Protein AF-0000000079812600 (afdb_homodimer)

Organism: NCBI:txid265959

Sequence (254 aa):
MKTARLLALACAMAASMPVAQAYAQRVSRLDGTQLGSLCTKAASAGVCDAYISGIADSAALAHLFERNAEKDTKDVAAFCIAPATPIADMRGKVVSWMKDHRDGLSRPAGEVVFTALHESYPCGGSKMKTARLLALACAMAASMPVAQAYAQRVSRLDGTQLGSLCTKAASAGVCDAYISGIADSAALAHLFERNAEKDTKDVAAFCIAPATPIADMRGKVVSWMKDHRDGLSRPAGEVVFTALHESYPCGGSK

Foldseek 3Di:
DPPPPPPPPPPPPPPPPPPPPPPPDDADPAWLVNLLVLCPDPVNVVVSLVVLVVLQVCLVCVVVPPPPDPPPPPPFRLFDDDPPDDSNVLSVQLNVQCVVVVVRRRHGNSVSSSVSRSVVGPRDPPD/DPPPPPPPPPPPPPPPPPPPPPPPDDADPAWLVNLLVQCPDPVNVVVSLVVLVVLVVCLVCVVVPPPPDPPPPPPFRLFDDDPPDDSNVLSVQLNVQCVVVVVRRRHGNSVSSSVSRSVVGPRDPPD

Solvent-accessible surface area (backbone atoms only — not comparable to full-atom values): 14792 Å² total; per-residue (Å²): 135,85,79,76,77,76,77,77,76,76,74,75,75,74,75,74,62,76,67,72,68,74,69,60,51,28,54,65,88,53,22,25,55,58,44,51,52,30,54,72,34,80,92,33,29,61,32,34,47,26,22,55,45,17,27,47,21,28,53,55,44,48,64,76,65,58,65,79,53,75,71,51,94,71,73,70,59,71,47,43,41,57,59,80,64,52,65,69,56,54,49,49,50,38,52,52,45,45,71,76,39,65,89,61,26,81,41,47,25,57,59,49,49,50,50,33,43,28,74,73,22,57,66,70,75,74,123,133,84,78,75,77,76,78,76,77,76,76,76,74,73,75,74,64,75,66,73,68,74,70,60,50,29,55,65,87,53,22,25,56,59,45,52,53,29,52,73,34,80,92,33,28,61,33,34,46,26,22,54,44,17,27,47,21,27,51,54,44,46,63,76,65,57,65,82,52,76,69,50,94,72,73,69,60,70,48,43,41,55,59,80,63,51,64,68,57,53,49,48,47,38,53,52,45,44,71,76,39,64,91,61,24,80,40,48,24,57,60,50,49,50,51,31,44,28,74,74,22,58,68,72,74,75,124

InterPro domains:
  IPR041238 Rap1a immunity protein [PF18602] (32-123)

pLDDT: mean 78.15, std 22.88, range [29.53, 98.81]

Radius of gyration: 25.08 Å; Cα contacts (8 Å, |Δi|>4): 320; chains: 2; bounding box: 78×88×80 Å

Secondary structure (DSSP, 8-state):
----------------------------S-BHHHHHHHHHSGGGHHHHHHHHHHHHHHHHHHHHH--SS---TT---S----TT--HHHHHHHHHHHHHH-GGGTTSBHHHHHHHHHHHHS-S----/----------------------------S-BHHHHHHHHHSGGGHHHHHHHHHHHHHHHHHHHHH--SS---TT---S----TT--HHHHHHHHHHHHHT-GGGTTSBHHHHHHHHHHHHS-S----

Structure (mmCIF, N/CA/C/O backbone):
data_AF-0000000079812600-model_v1
#
loop_
_entity.id
_entity.type
_entity.pdbx_description
1 polymer 'Uncharacterized protein'
#
loop_
_atom_site.group_PDB
_atom_site.id
_atom_site.type_symbol
_atom_site.label_atom_id
_atom_site.label_alt_id
_atom_site.label_comp_id
_atom_site.label_asym_id
_atom_site.label_entity_id
_atom_site.label_seq_id
_atom_site.pdbx_PDB_ins_code
_atom_site.Cartn_x
_atom_site.Cartn_y
_atom_site.Cartn_z
_atom_site.occupancy
_atom_site.B_iso_or_equiv
_atom_site.auth_seq_id
_atom_site.auth_comp_id
_atom_site.auth_asym_id
_atom_site.auth_atom_id
_atom_site.pdbx_PDB_model_num
ATOM 1 N N . MET A 1 1 ? 6.527 71.438 -31.266 1 37.78 1 MET A N 1
ATOM 2 C CA . MET A 1 1 ? 7.016 70.062 -31.453 1 37.78 1 MET A CA 1
ATOM 3 C C . MET A 1 1 ? 6.484 69.125 -30.359 1 37.78 1 MET A C 1
ATOM 5 O O . MET A 1 1 ? 6.762 69.375 -29.188 1 37.78 1 MET A O 1
ATOM 9 N N . LYS A 1 2 ? 5.148 68.75 -30.5 1 47.28 2 LYS A N 1
ATOM 10 C CA . LYS A 1 2 ? 4.344 67.812 -29.688 1 47.28 2 LYS A CA 1
ATOM 11 C C . LYS A 1 2 ? 5.043 66.5 -29.516 1 47.28 2 LYS A C 1
ATOM 13 O O . LYS A 1 2 ? 5.406 65.812 -30.484 1 47.28 2 LYS A O 1
ATOM 18 N N . THR A 1 3 ? 5.922 66.375 -28.484 1 52.03 3 THR A N 1
ATOM 19 C CA . THR A 1 3 ? 6.586 65.125 -28.078 1 52.03 3 THR A CA 1
ATOM 20 C C . THR A 1 3 ? 5.566 64 -27.875 1 52.03 3 THR A C 1
ATOM 22 O O . THR A 1 3 ? 4.598 64.125 -27.125 1 52.03 3 THR A O 1
ATOM 25 N N . ALA A 1 4 ? 5.27 63.25 -28.938 1 48.97 4 ALA A N 1
ATOM 26 C CA . ALA A 1 4 ? 4.582 61.969 -28.922 1 48.97 4 ALA A CA 1
ATOM 27 C C . ALA A 1 4 ? 5.191 61.031 -27.875 1 48.97 4 ALA A C 1
ATOM 29 O O . ALA A 1 4 ? 6.383 60.719 -27.922 1 48.97 4 ALA A O 1
ATOM 30 N N . ARG A 1 5 ? 4.77 61.125 -26.625 1 49.81 5 ARG A N 1
ATOM 31 C CA . ARG A 1 5 ? 5.086 60.156 -25.578 1 49.81 5 ARG A CA 1
ATOM 32 C C . ARG A 1 5 ? 4.848 58.719 -26.062 1 49.81 5 ARG A C 1
ATOM 34 O O . ARG A 1 5 ? 3.734 58.375 -26.453 1 49.81 5 ARG A O 1
ATOM 41 N N . LEU A 1 6 ? 5.793 58.094 -26.734 1 47.06 6 LEU A N 1
ATOM 42 C CA . LEU A 1 6 ? 5.785 56.688 -27.047 1 47.06 6 LEU A CA 1
ATOM 43 C C . LEU A 1 6 ? 5.539 55.844 -25.797 1 47.06 6 LEU A C 1
ATOM 45 O O . LEU A 1 6 ? 6.305 55.938 -24.828 1 47.06 6 LEU A O 1
ATOM 49 N N . LEU A 1 7 ? 4.309 55.594 -25.453 1 46.69 7 LEU A N 1
ATOM 50 C CA . LEU A 1 7 ? 3.889 54.625 -24.469 1 46.69 7 LEU A CA 1
ATOM 51 C C . LEU A 1 7 ? 4.484 53.25 -24.766 1 46.69 7 LEU A C 1
ATOM 53 O O . LEU A 1 7 ? 4.203 52.656 -25.812 1 46.69 7 LEU A O 1
ATOM 57 N N . ALA A 1 8 ? 5.746 52.969 -24.391 1 46.38 8 ALA A N 1
ATOM 58 C CA . ALA A 1 8 ? 6.332 51.625 -24.391 1 46.38 8 ALA A CA 1
ATOM 59 C C . ALA A 1 8 ? 5.438 50.625 -23.672 1 46.38 8 ALA A C 1
ATOM 61 O O . ALA A 1 8 ? 5.191 50.75 -22.469 1 46.38 8 ALA A O 1
ATOM 62 N N . LEU A 1 9 ? 4.496 50.062 -24.375 1 46.06 9 LEU A N 1
ATOM 63 C CA . LEU A 1 9 ? 3.756 48.875 -23.906 1 46.06 9 LEU A CA 1
ATOM 64 C C . LEU A 1 9 ? 4.707 47.75 -23.516 1 46.06 9 LEU A C 1
ATOM 66 O O . LEU A 1 9 ? 5.395 47.188 -24.375 1 46.06 9 LEU A O 1
ATOM 70 N N . ALA A 1 10 ? 5.395 47.812 -22.375 1 46.19 10 ALA A N 1
ATOM 71 C CA . ALA A 1 10 ? 6.094 46.656 -21.812 1 46.19 10 ALA A CA 1
ATOM 72 C C . ALA A 1 10 ? 5.195 45.438 -21.797 1 46.19 10 ALA A C 1
ATOM 74 O O . ALA A 1 10 ? 4.207 45.375 -21.062 1 46.19 10 ALA A O 1
ATOM 75 N N . CYS A 1 11 ? 4.992 44.688 -22.922 1 44 11 CYS A N 1
ATOM 76 C CA . CYS A 1 11 ? 4.402 43.375 -22.953 1 44 11 CYS A CA 1
ATOM 77 C C . CYS A 1 11 ? 5.074 42.438 -21.953 1 44 11 CYS A C 1
ATOM 79 O O . CYS A 1 11 ? 6.258 42.125 -22.078 1 44 11 CYS A O 1
ATOM 81 N N . ALA A 1 12 ? 4.793 42.562 -20.672 1 45.03 12 ALA A N 1
ATOM 82 C CA . ALA A 1 12 ? 5.152 41.562 -19.672 1 45.03 12 ALA A CA 1
ATOM 83 C C . ALA A 1 12 ? 4.953 40.156 -20.219 1 45.03 12 ALA A C 1
ATOM 85 O O . ALA A 1 12 ? 3.822 39.719 -20.438 1 45.03 12 ALA A O 1
ATOM 86 N N . MET A 1 13 ? 5.824 39.625 -21.062 1 43.41 13 MET A N 1
ATOM 87 C CA . MET A 1 13 ? 5.836 38.219 -21.344 1 43.41 13 MET A CA 1
ATOM 88 C C . MET A 1 13 ? 5.762 37.406 -20.047 1 43.41 13 MET A C 1
ATOM 90 O O . MET A 1 13 ? 6.684 37.438 -19.234 1 43.41 13 MET A O 1
ATOM 94 N N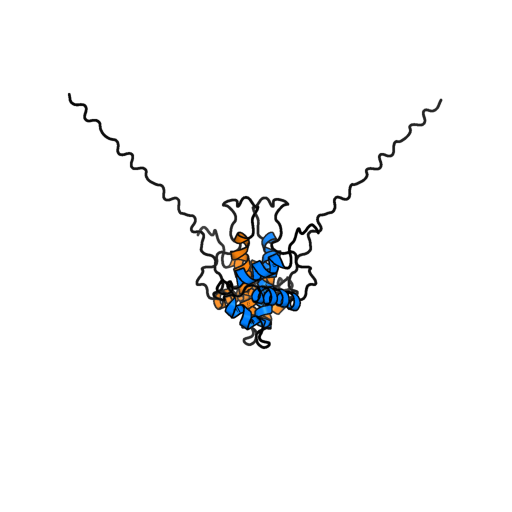 . ALA A 1 14 ? 4.582 37.219 -19.484 1 44.72 14 ALA A N 1
ATOM 95 C CA . ALA A 1 14 ? 4.371 36.219 -18.438 1 44.72 14 ALA A CA 1
ATOM 96 C C . ALA A 1 14 ? 5.012 34.875 -18.828 1 44.72 14 ALA A C 1
ATOM 98 O O . ALA A 1 14 ? 4.582 34.25 -19.797 1 44.72 14 ALA A O 1
ATOM 99 N N . ALA A 1 15 ? 6.273 34.688 -18.625 1 46.34 15 ALA A N 1
ATOM 100 C CA . ALA A 1 15 ? 6.875 33.375 -18.703 1 46.34 15 ALA A CA 1
ATOM 101 C C . ALA A 1 15 ? 5.988 32.344 -18.016 1 46.34 15 ALA A C 1
ATOM 103 O O . ALA A 1 15 ? 5.777 32.375 -16.797 1 46.34 15 ALA A O 1
ATOM 104 N N . SER A 1 16 ? 4.996 31.75 -18.703 1 44.75 16 SER A N 1
ATOM 105 C CA . SER A 1 16 ? 4.336 30.547 -18.219 1 44.75 16 SER A CA 1
ATOM 106 C C . SER A 1 16 ? 5.352 29.547 -17.688 1 44.75 16 SER A C 1
ATOM 108 O O . SER A 1 16 ? 6.133 28.969 -18.453 1 44.75 16 SER A O 1
ATOM 110 N N . MET A 1 17 ? 5.961 29.844 -16.625 1 43.16 17 MET A N 1
ATOM 111 C CA . MET A 1 17 ? 6.676 28.719 -16.031 1 43.16 17 MET A CA 1
ATOM 112 C C . MET A 1 17 ? 5.879 27.422 -16.188 1 43.16 17 MET A C 1
ATOM 114 O O . MET A 1 17 ? 4.66 27.406 -16.016 1 43.16 17 MET A O 1
ATOM 118 N N . PRO A 1 18 ? 6.395 26.5 -17.016 1 42.44 18 PRO A N 1
ATOM 119 C CA . PRO A 1 18 ? 5.66 25.234 -16.953 1 42.44 18 PRO A CA 1
ATOM 120 C C . PRO A 1 18 ? 5.293 24.812 -15.531 1 42.44 18 PRO A C 1
ATOM 122 O O . PRO A 1 18 ? 6.164 24.75 -14.664 1 42.44 18 PRO A O 1
ATOM 125 N N . VAL A 1 19 ? 4.137 25.266 -14.945 1 39.16 19 VAL A N 1
ATOM 126 C CA . VAL A 1 19 ? 3.654 24.547 -13.766 1 39.16 19 VAL A CA 1
ATOM 127 C C . VAL A 1 19 ? 4.18 23.125 -13.766 1 39.16 19 VAL A C 1
ATOM 129 O O . VAL A 1 19 ? 4.066 22.406 -14.773 1 39.16 19 VAL A O 1
ATOM 132 N N . ALA A 1 20 ? 5.309 22.875 -13.281 1 40.31 20 ALA A N 1
ATOM 133 C CA . ALA A 1 20 ? 5.59 21.453 -13.039 1 40.31 20 ALA A CA 1
ATOM 134 C C . ALA A 1 20 ? 4.297 20.656 -12.898 1 40.31 20 ALA A C 1
ATOM 136 O O . ALA A 1 20 ? 3.473 20.953 -12.023 1 40.31 20 ALA A O 1
ATOM 137 N N . GLN A 1 21 ? 3.586 20.375 -13.93 1 40.41 21 GLN A N 1
ATOM 138 C CA . GLN A 1 21 ? 2.4 19.531 -13.852 1 40.41 21 GLN A CA 1
ATOM 139 C C . GLN A 1 21 ? 2.5 18.547 -12.695 1 40.41 21 GLN A C 1
ATOM 141 O O . GLN A 1 21 ? 3.418 17.719 -12.648 1 40.41 21 GLN A O 1
ATOM 146 N N . ALA A 1 22 ? 2.381 18.953 -11.5 1 44.25 22 ALA A N 1
ATOM 147 C CA . ALA A 1 22 ? 2.102 17.984 -10.438 1 44.25 22 ALA A CA 1
ATOM 148 C C . ALA A 1 22 ? 1.473 16.719 -11.008 1 44.25 22 ALA A C 1
ATOM 150 O O . ALA A 1 22 ? 0.343 16.75 -11.5 1 44.25 22 ALA A O 1
ATOM 151 N N . TYR A 1 23 ? 2.297 15.953 -11.867 1 49.09 23 TYR A N 1
ATOM 152 C CA . TYR A 1 23 ? 1.795 14.727 -12.477 1 49.09 23 TYR A CA 1
ATOM 153 C C . TYR A 1 23 ? 0.801 14.023 -11.555 1 49.09 23 TYR A C 1
ATOM 155 O O . TYR A 1 23 ? 1.071 13.836 -10.367 1 49.09 23 TYR A O 1
ATOM 163 N N . ALA A 1 24 ? -0.43 14.234 -11.766 1 55.84 24 ALA A N 1
ATOM 164 C CA . ALA A 1 24 ? -1.488 13.523 -11.055 1 55.84 24 ALA A CA 1
ATOM 165 C C . ALA A 1 24 ? -1.107 12.07 -10.82 1 55.84 24 ALA A C 1
ATOM 167 O O . ALA A 1 24 ? -0.716 11.367 -11.75 1 55.84 24 ALA A O 1
ATOM 168 N N . GLN A 1 25 ? -0.808 11.703 -9.594 1 72.25 25 GLN A N 1
ATOM 169 C CA . GLN A 1 25 ? -0.419 10.352 -9.203 1 72.25 25 GLN A CA 1
ATOM 170 C C . GLN A 1 25 ? -1.628 9.422 -9.156 1 72.25 25 GLN A C 1
ATOM 172 O O . GLN A 1 25 ? -2.75 9.867 -8.898 1 72.25 25 GLN A O 1
ATOM 177 N N . ARG A 1 26 ? -1.447 8.328 -9.609 1 75.38 26 ARG A N 1
ATOM 178 C CA . ARG A 1 26 ? -2.479 7.293 -9.57 1 75.38 26 ARG A CA 1
ATOM 179 C C . ARG A 1 26 ? -2.855 6.949 -8.133 1 75.38 26 ARG A C 1
ATOM 181 O O . ARG A 1 26 ? -1.984 6.66 -7.309 1 75.38 26 ARG A O 1
ATOM 188 N N . VAL A 1 27 ? -4.211 7.102 -7.906 1 80 27 VAL A N 1
ATOM 189 C CA . VAL A 1 27 ? -4.82 6.5 -6.723 1 80 27 VAL A CA 1
ATOM 190 C C . VAL A 1 27 ? -5.953 5.566 -7.141 1 80 27 VAL A C 1
ATOM 192 O O . VAL A 1 27 ? -6.676 5.852 -8.102 1 80 27 VAL A O 1
ATOM 195 N N . SER A 1 28 ? -5.965 4.438 -6.48 1 86.5 28 SER A N 1
ATOM 196 C CA . SER A 1 28 ? -7 3.463 -6.797 1 86.5 28 SER A CA 1
ATOM 197 C C . SER A 1 28 ? -8.391 4.098 -6.766 1 86.5 28 SER A C 1
ATOM 199 O O . SER A 1 28 ? -8.625 5.047 -6.012 1 86.5 28 SER A O 1
ATOM 201 N N . ARG A 1 29 ? -9.312 3.516 -7.598 1 87.25 29 ARG A N 1
ATOM 202 C CA . ARG A 1 29 ? -10.703 3.969 -7.605 1 87.25 29 ARG A CA 1
ATOM 203 C C . ARG A 1 29 ? -11.461 3.43 -6.398 1 87.25 29 ARG A C 1
ATOM 205 O O . ARG A 1 29 ? -12.617 3.795 -6.172 1 87.25 29 ARG A O 1
ATOM 212 N N . LEU A 1 30 ? -10.867 2.535 -5.695 1 94.56 30 LEU A N 1
ATOM 213 C CA . LEU A 1 30 ? -11.43 2.016 -4.453 1 94.56 30 LEU A CA 1
ATOM 214 C C . LEU A 1 30 ? -11.688 3.143 -3.461 1 94.56 30 LEU A C 1
ATOM 216 O O . LEU A 1 30 ? -10.789 3.939 -3.172 1 94.56 30 LEU A O 1
ATOM 220 N N . ASP A 1 31 ? -12.977 3.271 -2.945 1 96.56 31 ASP A N 1
ATOM 221 C CA . ASP A 1 31 ? -13.234 4.27 -1.912 1 96.56 31 ASP A CA 1
ATOM 222 C C . ASP A 1 31 ? -13.414 3.611 -0.546 1 96.56 31 ASP A C 1
ATOM 224 O O . ASP A 1 31 ? -13.328 2.387 -0.425 1 96.56 31 ASP A O 1
ATOM 228 N N . GLY A 1 32 ? -13.641 4.434 0.441 1 98.19 32 GLY A N 1
ATOM 229 C CA . GLY A 1 32 ? -13.773 3.924 1.797 1 98.19 32 GLY A CA 1
ATOM 230 C C . GLY A 1 32 ? -14.953 2.992 1.973 1 98.19 32 GLY A C 1
ATOM 231 O O . GLY A 1 32 ? -14.875 2.014 2.717 1 98.19 32 GLY A O 1
ATOM 232 N N . THR A 1 33 ? -16.094 3.264 1.31 1 98.25 33 THR A N 1
ATOM 233 C CA . THR A 1 33 ? -17.281 2.42 1.419 1 98.25 33 THR A CA 1
ATOM 234 C C . THR A 1 33 ? -17 1.027 0.86 1 98.25 33 THR A C 1
ATOM 236 O O . THR A 1 33 ? -17.297 0.023 1.509 1 98.25 33 THR A O 1
ATOM 239 N N . GLN A 1 34 ? -16.438 0.962 -0.292 1 98.12 34 GLN A N 1
ATOM 240 C CA . GLN A 1 34 ? -16.062 -0.313 -0.892 1 98.12 34 GLN A CA 1
ATOM 241 C C . GLN A 1 34 ? -15.031 -1.04 -0.036 1 98.12 34 GLN A C 1
ATOM 243 O O . GLN A 1 34 ? -15.109 -2.258 0.143 1 98.12 34 GLN A O 1
ATOM 248 N N . LEU A 1 35 ? -14.055 -0.259 0.471 1 98.69 35 LEU A N 1
ATOM 249 C CA . LEU A 1 35 ? -13.062 -0.849 1.367 1 98.69 35 LEU A CA 1
ATOM 250 C C . LEU A 1 35 ? -13.734 -1.493 2.574 1 98.69 35 LEU A C 1
ATOM 252 O O . LEU A 1 35 ? -13.375 -2.6 2.975 1 98.69 35 LEU A O 1
ATOM 256 N N . GLY A 1 36 ? -14.664 -0.738 3.188 1 98.56 36 GLY A N 1
ATOM 257 C CA . GLY A 1 36 ? -15.406 -1.296 4.309 1 98.56 36 GLY A CA 1
ATOM 258 C C . GLY A 1 36 ? -16.047 -2.631 3.99 1 98.56 36 GLY A C 1
ATOM 259 O O . GLY A 1 36 ? -15.992 -3.564 4.793 1 98.56 36 GLY A O 1
ATOM 260 N N . SER A 1 37 ? -16.641 -2.775 2.816 1 98.25 37 SER A N 1
ATOM 261 C CA . SER A 1 37 ? -17.266 -4.023 2.389 1 98.25 37 SER A CA 1
ATOM 262 C C . SER A 1 37 ? -16.234 -5.133 2.23 1 98.25 37 SER A C 1
ATOM 264 O O . SER A 1 37 ? -16.453 -6.262 2.68 1 98.25 37 SER A O 1
ATOM 266 N N . LEU A 1 38 ? -15.148 -4.824 1.645 1 98.5 38 LEU A N 1
ATOM 267 C CA . LEU A 1 38 ? -14.086 -5.805 1.456 1 98.5 38 LEU A CA 1
ATOM 268 C C . LEU A 1 38 ? -13.562 -6.309 2.799 1 98.5 38 LEU A C 1
ATOM 270 O O . LEU A 1 38 ? -13.297 -7.5 2.957 1 98.5 38 LEU A O 1
ATOM 274 N N . CYS A 1 39 ? -13.492 -5.414 3.729 1 98.81 39 CYS A N 1
ATOM 275 C CA . CYS A 1 39 ? -12.789 -5.719 4.969 1 98.81 39 CYS A CA 1
ATOM 276 C C . CYS A 1 39 ? -13.688 -6.492 5.926 1 98.81 39 CYS A C 1
ATOM 278 O O . CYS A 1 39 ? -13.195 -7.137 6.859 1 98.81 39 CYS A O 1
ATOM 280 N N . THR A 1 40 ? -14.977 -6.406 5.754 1 98.44 40 THR A N 1
ATOM 281 C CA . THR A 1 40 ? -15.883 -6.961 6.754 1 98.44 40 THR A CA 1
ATOM 282 C C . THR A 1 40 ? -16.5 -8.266 6.262 1 98.44 40 THR A C 1
ATOM 284 O O . THR A 1 40 ? -17.141 -8.992 7.031 1 98.44 40 THR A O 1
ATOM 287 N N . LYS A 1 41 ? -16.312 -8.625 4.957 1 98.06 41 LYS A N 1
ATOM 288 C CA . LYS A 1 41 ? -16.75 -9.914 4.418 1 98.06 41 LYS A CA 1
ATOM 289 C C . LYS A 1 41 ? -15.625 -10.945 4.473 1 98.06 41 LYS A C 1
ATOM 291 O O . LYS A 1 41 ? -14.5 -10.664 4.059 1 98.06 41 LYS A O 1
ATOM 296 N N . ALA A 1 42 ? -15.969 -12.133 4.914 1 97 42 ALA A N 1
ATOM 297 C CA . ALA A 1 42 ? -14.969 -13.188 5.07 1 97 42 ALA A CA 1
ATOM 298 C C . ALA A 1 42 ? -14.297 -13.516 3.736 1 97 42 ALA A C 1
ATOM 300 O O . ALA A 1 42 ? -13.078 -13.688 3.674 1 97 42 ALA A O 1
ATOM 301 N N . ALA A 1 43 ? -15.062 -13.57 2.656 1 96.56 43 ALA A N 1
ATOM 302 C CA . ALA A 1 43 ? -14.586 -13.992 1.343 1 96.56 43 ALA A CA 1
ATOM 303 C C . ALA A 1 43 ? -13.57 -13 0.777 1 96.56 43 ALA A C 1
ATOM 305 O O . ALA A 1 43 ? -12.703 -13.367 -0.017 1 96.56 43 ALA A O 1
ATOM 306 N N . SER A 1 44 ? -13.672 -11.727 1.23 1 97.94 44 SER A N 1
ATOM 307 C CA . SER A 1 44 ? -12.812 -10.703 0.629 1 97.94 44 SER A CA 1
ATOM 308 C C . SER A 1 44 ? -11.844 -10.125 1.65 1 97.94 44 SER A C 1
ATOM 310 O O . SER A 1 44 ? -11.109 -9.18 1.351 1 97.94 44 SER A O 1
ATOM 312 N N . ALA A 1 45 ? -11.805 -10.688 2.834 1 97.75 45 ALA A N 1
ATOM 313 C CA . ALA A 1 45 ? -10.945 -10.172 3.896 1 97.75 45 ALA A CA 1
ATOM 314 C C . ALA A 1 45 ? -9.477 -10.227 3.494 1 97.75 45 ALA A C 1
ATOM 316 O O . ALA A 1 45 ? -8.688 -9.359 3.875 1 97.75 45 ALA A O 1
ATOM 317 N N . GLY A 1 46 ? -9.133 -11.258 2.744 1 97.56 46 GLY A N 1
ATOM 318 C CA . GLY A 1 46 ? -7.762 -11.367 2.258 1 97.56 46 GLY A CA 1
ATOM 319 C C . GLY A 1 46 ? -7.367 -10.242 1.319 1 97.56 46 GLY A C 1
ATOM 320 O O . GLY A 1 46 ? -6.223 -9.789 1.334 1 97.56 46 GLY A O 1
ATOM 321 N N . VAL A 1 47 ? -8.297 -9.805 0.491 1 98.44 47 VAL A N 1
ATOM 322 C CA . VAL A 1 47 ? -8.07 -8.68 -0.406 1 98.44 47 VAL A CA 1
ATOM 323 C C . VAL A 1 47 ? -7.879 -7.402 0.409 1 98.44 47 VAL A C 1
ATOM 325 O O . VAL A 1 47 ? -6.957 -6.621 0.146 1 98.44 47 VAL A O 1
ATOM 328 N N . CYS A 1 48 ? -8.703 -7.234 1.393 1 98.75 48 CYS A N 1
ATOM 329 C CA . CYS A 1 48 ? -8.594 -6.094 2.293 1 98.75 48 CYS A CA 1
ATOM 330 C C . CYS A 1 48 ? -7.25 -6.105 3.02 1 98.75 48 CYS A C 1
ATOM 332 O O . CYS A 1 48 ? -6.562 -5.086 3.082 1 98.75 48 CYS A O 1
ATOM 334 N N . ASP A 1 49 ? -6.844 -7.246 3.568 1 98.44 49 ASP A N 1
ATOM 335 C CA . ASP A 1 49 ? -5.574 -7.406 4.273 1 98.44 49 ASP A CA 1
ATOM 336 C C . ASP A 1 49 ? -4.398 -7.027 3.381 1 98.44 49 ASP A C 1
ATOM 338 O O . ASP A 1 49 ? -3.471 -6.344 3.822 1 98.44 49 ASP A O 1
ATOM 342 N N . ALA A 1 50 ? -4.438 -7.477 2.176 1 98.44 50 ALA A N 1
ATOM 343 C CA . ALA A 1 50 ? -3.344 -7.207 1.245 1 98.44 50 ALA A CA 1
ATOM 344 C C . ALA A 1 50 ? -3.23 -5.715 0.952 1 98.44 50 ALA A C 1
ATOM 346 O O . ALA A 1 50 ? -2.127 -5.168 0.896 1 98.44 50 ALA A O 1
ATOM 347 N N . TYR A 1 51 ? -4.379 -5.043 0.754 1 98.5 51 TYR A N 1
ATOM 348 C CA . TYR A 1 51 ? -4.391 -3.611 0.487 1 98.5 51 TYR A CA 1
ATOM 349 C C . TYR A 1 51 ? -3.822 -2.832 1.667 1 98.5 51 TYR A C 1
ATOM 351 O O . TYR A 1 51 ? -2.941 -1.986 1.495 1 98.5 51 TYR A O 1
ATOM 359 N N . ILE A 1 52 ? -4.246 -3.105 2.844 1 98.38 52 ILE A N 1
ATOM 360 C CA . ILE A 1 52 ? -3.771 -2.447 4.059 1 98.38 52 ILE A CA 1
ATOM 361 C C . ILE A 1 52 ? -2.279 -2.717 4.238 1 98.38 52 ILE A C 1
ATOM 363 O O . ILE A 1 52 ? -1.515 -1.811 4.578 1 98.38 52 ILE A O 1
ATOM 367 N N . SER A 1 53 ? -1.876 -3.957 4.039 1 97.31 53 SER A N 1
ATOM 368 C CA . SER A 1 53 ? -0.468 -4.324 4.156 1 97.31 53 SER A CA 1
ATOM 369 C C . SER A 1 53 ? 0.393 -3.537 3.174 1 97.31 53 SER A C 1
ATOM 371 O O . SER A 1 53 ? 1.492 -3.098 3.516 1 97.31 53 SER A O 1
ATOM 373 N N . GLY A 1 54 ? -0.092 -3.428 1.906 1 96.56 54 GLY A N 1
ATOM 374 C CA . GLY A 1 54 ? 0.638 -2.643 0.923 1 96.56 54 GLY A CA 1
ATOM 375 C C . GLY A 1 54 ? 0.86 -1.205 1.352 1 96.56 54 GLY A C 1
ATOM 376 O O . GLY A 1 54 ? 1.958 -0.668 1.194 1 96.56 54 GLY A O 1
ATOM 377 N N . ILE A 1 55 ? -0.16 -0.564 1.882 1 95 55 ILE A N 1
ATOM 378 C CA . ILE A 1 55 ? -0.062 0.812 2.357 1 95 55 ILE A CA 1
ATOM 379 C C . ILE A 1 55 ? 0.971 0.899 3.479 1 95 55 ILE A C 1
ATOM 381 O O . ILE A 1 55 ? 1.871 1.741 3.438 1 95 55 ILE A O 1
ATOM 385 N N . ALA A 1 56 ? 0.882 0.036 4.453 1 93.12 56 ALA A N 1
ATOM 386 C CA . ALA A 1 56 ? 1.776 0.049 5.609 1 93.12 56 ALA A CA 1
ATOM 387 C C . ALA A 1 56 ? 3.223 -0.194 5.188 1 93.12 56 ALA A C 1
ATOM 389 O O . ALA A 1 56 ? 4.133 0.513 5.625 1 93.12 56 ALA A O 1
ATOM 390 N N . ASP A 1 57 ? 3.432 -1.164 4.352 1 92.44 57 ASP A N 1
ATOM 391 C CA . ASP A 1 57 ? 4.777 -1.486 3.887 1 92.44 57 ASP A CA 1
ATOM 392 C C . ASP A 1 57 ? 5.379 -0.327 3.096 1 92.44 57 ASP A C 1
ATOM 394 O O . ASP A 1 57 ? 6.562 -0.019 3.24 1 92.44 57 ASP A O 1
ATOM 398 N N . SER A 1 58 ? 4.562 0.228 2.227 1 90.81 58 SER A N 1
ATOM 399 C CA . SER A 1 58 ? 5.031 1.353 1.425 1 90.81 58 SER A CA 1
ATOM 400 C C . SER A 1 58 ? 5.457 2.521 2.307 1 90.81 58 SER A C 1
ATOM 402 O O . SER A 1 58 ? 6.492 3.145 2.064 1 90.81 58 SER A O 1
ATOM 404 N N . ALA A 1 59 ? 4.676 2.861 3.287 1 86.44 59 ALA A N 1
ATOM 405 C CA . ALA A 1 59 ? 5.016 3.947 4.203 1 86.44 59 ALA A CA 1
ATOM 406 C C . ALA A 1 59 ? 6.32 3.654 4.938 1 86.44 59 ALA A C 1
ATOM 408 O O . ALA A 1 59 ? 7.133 4.555 5.16 1 86.44 59 ALA A O 1
ATOM 409 N N . ALA A 1 60 ? 6.512 2.428 5.312 1 81.81 60 ALA A N 1
ATOM 410 C CA . ALA A 1 60 ? 7.738 2.021 5.992 1 81.81 60 ALA A CA 1
ATOM 411 C C . ALA A 1 60 ? 8.945 2.133 5.062 1 81.81 60 ALA A C 1
ATOM 413 O O . ALA A 1 60 ? 10.047 2.447 5.508 1 81.81 60 ALA A O 1
ATOM 414 N N . LEU A 1 61 ? 8.695 1.926 3.787 1 79.94 61 LEU A N 1
ATOM 415 C CA . LEU A 1 61 ? 9.773 1.872 2.807 1 79.94 61 LEU A CA 1
ATOM 416 C C . LEU A 1 61 ? 1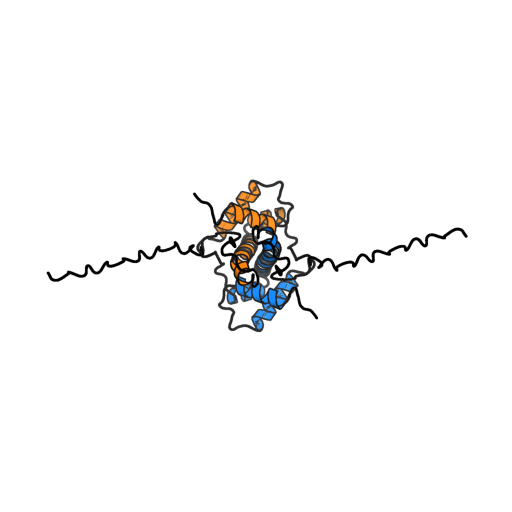0.016 3.246 2.195 1 79.94 61 LEU A C 1
ATOM 418 O O . LEU A 1 61 ? 11.07 3.482 1.594 1 79.94 61 LEU A O 1
ATOM 422 N N . ALA A 1 62 ? 9.023 4.098 2.18 1 71.38 62 ALA A N 1
ATOM 423 C CA . ALA A 1 62 ? 9.117 5.418 1.557 1 71.38 62 ALA A CA 1
ATOM 424 C C . ALA A 1 62 ? 10.367 6.156 2.023 1 71.38 62 ALA A C 1
ATOM 426 O O . ALA A 1 62 ? 10.977 6.906 1.257 1 71.38 62 ALA A O 1
ATOM 427 N N . HIS A 1 63 ? 10.836 5.875 3.236 1 62.38 63 HIS A N 1
ATOM 428 C CA . HIS A 1 63 ? 12.062 6.523 3.688 1 62.38 63 HIS A CA 1
ATOM 429 C C . HIS A 1 63 ? 13.273 6.02 2.908 1 62.38 63 HIS A C 1
ATOM 431 O O . HIS A 1 63 ? 14.266 6.734 2.76 1 62.38 63 HIS A O 1
ATOM 437 N N . LEU A 1 64 ? 13.148 4.859 2.449 1 60 64 LEU A N 1
ATOM 438 C CA . LEU A 1 64 ? 14.266 4.266 1.723 1 60 64 LEU A CA 1
ATOM 439 C C . LEU A 1 64 ? 14.469 4.953 0.376 1 60 64 LEU A C 1
ATOM 441 O O . LEU A 1 64 ? 15.586 5.016 -0.135 1 60 64 LEU A O 1
ATOM 445 N N . PHE A 1 65 ? 13.469 5.539 -0.098 1 57.41 65 PHE A N 1
ATOM 446 C CA . PHE A 1 65 ? 13.562 6.074 -1.45 1 57.41 65 PHE A CA 1
ATOM 447 C C . PHE A 1 65 ? 13.539 7.602 -1.431 1 57.41 65 PHE A C 1
ATOM 449 O O . PHE A 1 65 ? 13.766 8.242 -2.457 1 57.41 65 PHE A O 1
ATOM 456 N N . GLU A 1 66 ? 13.164 8.094 -0.362 1 52.97 66 GLU A N 1
ATOM 457 C CA . GLU A 1 66 ? 13.203 9.555 -0.244 1 52.97 66 GLU A CA 1
ATOM 458 C C . GLU A 1 66 ? 14.641 10.055 -0.175 1 52.97 66 GLU A C 1
ATOM 460 O O . GLU A 1 66 ? 15.367 9.758 0.776 1 52.97 66 GLU A O 1
ATOM 465 N N . ARG A 1 67 ? 15.367 9.844 -1.363 1 47.12 67 ARG A N 1
ATOM 466 C CA . ARG A 1 67 ? 16.75 10.281 -1.542 1 47.12 67 ARG A CA 1
ATOM 467 C C . ARG A 1 67 ? 17 11.602 -0.825 1 47.12 67 ARG A C 1
ATOM 469 O O . ARG A 1 67 ? 17.953 11.727 -0.063 1 47.12 67 ARG A O 1
ATOM 476 N N . ASN A 1 68 ? 16.844 12.688 -1.737 1 43.5 68 ASN A N 1
ATOM 477 C CA . ASN A 1 68 ? 17.516 13.984 -1.651 1 43.5 68 ASN A CA 1
ATOM 478 C C . ASN A 1 68 ? 17.078 14.75 -0.406 1 43.5 68 ASN A C 1
ATOM 480 O O . ASN A 1 68 ? 17.453 15.914 -0.232 1 43.5 68 ASN A O 1
ATOM 484 N N . ALA A 1 69 ? 16.125 14.422 0.192 1 42.75 69 ALA A N 1
ATOM 485 C CA . ALA A 1 69 ? 15.805 15.414 1.215 1 42.75 69 ALA A CA 1
ATOM 486 C C . ALA A 1 69 ? 16.797 15.352 2.373 1 42.75 69 ALA A C 1
ATOM 488 O O . ALA A 1 69 ? 17.156 14.258 2.836 1 42.75 69 ALA A O 1
ATOM 489 N N . GLU A 1 70 ? 17.797 16.062 2.281 1 42.84 70 GLU A N 1
ATOM 490 C CA . GLU A 1 70 ? 18.438 16.234 3.578 1 42.84 70 GLU A CA 1
ATOM 491 C C . GLU A 1 70 ? 17.578 15.68 4.707 1 42.84 70 GLU A C 1
ATOM 493 O O . GLU A 1 70 ? 16.5 16.203 4.98 1 42.84 70 GLU A O 1
ATOM 498 N N . LYS A 1 71 ? 17.609 14.344 4.73 1 46.91 71 LYS A N 1
ATOM 499 C CA . LYS A 1 71 ? 16.875 13.664 5.801 1 46.91 71 LYS A CA 1
ATOM 500 C C . LYS A 1 71 ? 16.891 14.492 7.082 1 46.91 71 LYS A C 1
ATOM 502 O O . LYS A 1 71 ? 17.938 14.695 7.691 1 46.91 71 LYS A O 1
ATOM 507 N N . ASP A 1 72 ? 16.172 15.539 7.086 1 44.59 72 ASP A N 1
ATOM 508 C CA . ASP A 1 72 ? 16.156 16.031 8.461 1 44.59 72 ASP A CA 1
ATOM 509 C C . ASP A 1 72 ? 15.82 14.922 9.445 1 44.59 72 ASP A C 1
ATOM 511 O O . ASP A 1 72 ? 15.039 14.023 9.125 1 44.59 72 ASP A O 1
ATOM 515 N N . THR A 1 73 ? 16.781 14.516 10.305 1 45.5 73 THR A N 1
ATOM 516 C CA . THR A 1 73 ? 16.609 13.68 11.484 1 45.5 73 THR A CA 1
ATOM 517 C C . THR A 1 73 ? 15.156 13.664 11.93 1 45.5 73 THR A C 1
ATOM 519 O O . THR A 1 73 ? 14.766 12.859 12.773 1 45.5 73 THR A O 1
ATOM 522 N N . LYS A 1 74 ? 14.383 14.672 11.336 1 47.88 74 LYS A N 1
ATOM 523 C CA . LYS A 1 74 ? 13.039 14.852 11.883 1 47.88 74 LYS A CA 1
ATOM 524 C C . LYS A 1 74 ? 12 14.117 11.039 1 47.88 74 LYS A C 1
ATOM 526 O O . LYS A 1 74 ? 10.797 14.305 11.227 1 47.88 74 LYS A O 1
ATOM 531 N N . ASP A 1 75 ? 12.43 13.375 10.031 1 52.62 75 ASP A N 1
ATOM 532 C CA . ASP A 1 75 ? 11.422 12.734 9.195 1 52.62 75 ASP A CA 1
ATOM 533 C C . ASP A 1 75 ? 10.672 11.648 9.961 1 52.62 75 ASP A C 1
ATOM 535 O O . ASP A 1 75 ? 11.273 10.672 10.414 1 52.62 75 ASP A O 1
ATOM 539 N N . VAL A 1 76 ? 9.523 12.055 10.516 1 58.94 76 VAL A N 1
ATOM 540 C CA . VAL A 1 76 ? 8.672 11.18 11.312 1 58.94 76 VAL A CA 1
ATOM 541 C C . VAL A 1 76 ? 7.926 10.211 10.398 1 58.94 76 VAL A C 1
ATOM 543 O O . VAL A 1 76 ? 7.426 10.602 9.344 1 58.94 76 VAL A O 1
ATOM 546 N N . ALA A 1 77 ? 8.156 8.953 10.648 1 70.88 77 ALA A N 1
ATOM 547 C CA . ALA A 1 77 ? 7.383 7.91 9.977 1 70.88 77 ALA A CA 1
ATOM 548 C C . ALA A 1 77 ? 5.891 8.227 10.008 1 70.88 77 ALA A C 1
ATOM 550 O O . ALA A 1 77 ? 5.402 8.852 10.953 1 70.88 77 ALA A O 1
ATOM 551 N N . ALA A 1 78 ? 5.227 7.879 8.922 1 78.56 78 ALA A N 1
ATOM 552 C CA . ALA A 1 78 ? 3.789 8.133 8.852 1 78.56 78 ALA A CA 1
ATOM 553 C C . ALA A 1 78 ? 3.045 7.359 9.938 1 78.56 78 ALA A C 1
ATOM 555 O O . ALA A 1 78 ? 2.055 7.844 10.484 1 78.56 78 ALA A O 1
ATOM 556 N N . PHE A 1 79 ? 3.58 6.133 10.164 1 83.94 79 PHE A N 1
ATOM 557 C CA . PHE A 1 79 ? 3.041 5.219 11.164 1 83.94 79 PHE A CA 1
ATOM 558 C C . PHE A 1 79 ? 4.164 4.543 11.945 1 83.94 79 PHE A C 1
ATOM 560 O O . PHE A 1 79 ? 5.215 4.227 11.375 1 83.94 79 PHE A O 1
ATOM 567 N N . CYS A 1 80 ? 3.902 4.285 13.164 1 87.69 80 CYS A N 1
ATOM 568 C CA . CYS A 1 80 ? 4.812 3.457 13.953 1 87.69 80 CYS A CA 1
ATOM 569 C C . CYS A 1 80 ? 4.148 2.146 14.359 1 87.69 80 CYS A C 1
ATOM 571 O O . CYS A 1 80 ? 3.598 2.035 15.453 1 87.69 80 CYS A O 1
ATOM 573 N N . ILE A 1 81 ? 4.191 1.267 13.461 1 90.56 81 ILE A N 1
ATOM 574 C CA . ILE A 1 81 ? 3.596 -0.051 13.656 1 90.56 81 ILE A CA 1
ATOM 575 C C . ILE A 1 81 ? 4.68 -1.051 14.055 1 90.56 81 ILE A C 1
ATOM 577 O O . ILE A 1 81 ? 5.66 -1.231 13.336 1 90.56 81 ILE A O 1
ATOM 581 N N . ALA A 1 82 ? 4.449 -1.717 15.211 1 90.06 82 ALA A N 1
ATOM 582 C CA . ALA A 1 82 ? 5.422 -2.701 15.68 1 90.06 82 ALA A CA 1
ATOM 583 C C . ALA A 1 82 ? 5.582 -3.834 14.672 1 90.06 82 ALA A C 1
ATOM 585 O O . ALA A 1 82 ? 4.602 -4.277 14.062 1 90.06 82 ALA A O 1
ATOM 586 N N . PRO A 1 83 ? 6.785 -4.414 14.523 1 88.12 83 PRO A N 1
ATOM 587 C CA . PRO A 1 83 ? 7.062 -5.449 13.523 1 88.12 83 PRO A CA 1
ATOM 588 C C . PRO A 1 83 ? 6.168 -6.676 13.68 1 88.12 83 PRO A C 1
ATOM 590 O O . PRO A 1 83 ? 5.809 -7.316 12.688 1 88.12 83 PRO A O 1
ATOM 593 N N . ALA A 1 84 ? 5.734 -6.98 14.867 1 90.75 84 ALA A N 1
ATOM 594 C CA . ALA A 1 84 ? 5.02 -8.227 15.133 1 90.75 84 ALA A CA 1
ATOM 595 C C . ALA A 1 84 ? 3.508 -8.023 15.031 1 90.75 84 ALA A C 1
ATOM 597 O O . ALA A 1 84 ? 2.736 -8.977 15.18 1 90.75 84 ALA A O 1
ATOM 598 N N . THR A 1 85 ? 3.088 -6.789 14.742 1 95.19 85 THR A N 1
ATOM 599 C CA . THR A 1 85 ? 1.655 -6.52 14.703 1 95.19 85 THR A CA 1
ATOM 600 C C . THR A 1 85 ? 0.977 -7.363 13.625 1 95.19 85 THR A C 1
ATOM 602 O O . THR A 1 85 ? 1.339 -7.289 12.453 1 95.19 85 THR A O 1
ATOM 605 N N . PRO A 1 86 ? -0.068 -8.172 14.031 1 96.5 86 PRO A N 1
ATOM 606 C CA . PRO A 1 86 ? -0.771 -8.977 13.031 1 96.5 86 PRO A CA 1
ATOM 607 C C . PRO A 1 86 ? -1.618 -8.125 12.086 1 96.5 86 PRO A C 1
ATOM 609 O O . PRO A 1 86 ? -2.213 -7.133 12.508 1 96.5 86 PRO A O 1
ATOM 612 N N . ILE A 1 87 ? -1.732 -8.562 10.852 1 97.56 87 ILE A N 1
ATOM 613 C CA . ILE A 1 87 ? -2.514 -7.848 9.844 1 97.56 87 ILE A CA 1
ATOM 614 C C . ILE A 1 87 ? -3.979 -7.793 10.273 1 97.56 87 ILE A C 1
ATOM 616 O O . ILE A 1 87 ? -4.668 -6.801 10.023 1 97.56 87 ILE A O 1
ATOM 620 N N . ALA A 1 88 ? -4.484 -8.805 10.984 1 97.69 88 ALA A N 1
ATOM 621 C CA . ALA A 1 88 ? -5.867 -8.82 11.461 1 97.69 88 ALA A CA 1
ATOM 622 C C . ALA A 1 88 ? -6.117 -7.688 12.453 1 97.69 88 ALA A C 1
ATOM 624 O O . ALA A 1 88 ? -7.199 -7.102 12.477 1 97.69 88 ALA A O 1
ATOM 625 N N . ASP A 1 89 ? -5.125 -7.379 13.258 1 98.06 89 ASP A N 1
ATOM 626 C CA . ASP A 1 89 ? -5.242 -6.262 14.188 1 98.06 89 ASP A CA 1
ATOM 627 C C . ASP A 1 89 ? -5.312 -4.93 13.445 1 98.06 89 ASP A C 1
ATOM 629 O O . ASP A 1 89 ? -6.117 -4.062 13.789 1 98.06 89 ASP A O 1
ATOM 633 N N . MET A 1 90 ? -4.484 -4.773 12.477 1 98.06 90 MET A N 1
ATOM 634 C CA . MET A 1 90 ? -4.5 -3.557 11.672 1 98.06 90 MET A CA 1
ATOM 635 C C . MET A 1 90 ? -5.844 -3.385 10.977 1 98.06 90 MET A C 1
ATOM 637 O O . MET A 1 90 ? -6.406 -2.289 10.961 1 98.06 90 MET A O 1
ATOM 641 N N . ARG A 1 91 ? -6.332 -4.461 10.406 1 98.69 91 ARG A N 1
ATOM 642 C CA . ARG A 1 91 ? -7.656 -4.402 9.797 1 98.69 91 ARG A CA 1
ATOM 643 C C . ARG A 1 91 ? -8.711 -3.996 10.82 1 98.69 91 ARG A C 1
ATOM 645 O O . ARG A 1 91 ? -9.578 -3.17 10.523 1 98.69 91 ARG A O 1
ATOM 652 N N . GLY A 1 92 ? -8.633 -4.613 11.992 1 98.69 92 GLY A N 1
ATOM 653 C CA . GLY A 1 92 ? -9.578 -4.258 13.047 1 98.69 92 GLY A CA 1
ATOM 654 C C . GLY A 1 92 ? -9.57 -2.775 13.367 1 98.69 92 GLY A C 1
ATOM 655 O O . GLY A 1 92 ? -10.633 -2.17 13.547 1 98.69 92 GLY A O 1
ATOM 656 N N . LYS A 1 93 ? -8.391 -2.189 13.477 1 98.56 93 LYS A N 1
ATOM 657 C CA . LYS A 1 93 ? -8.266 -0.76 13.75 1 98.56 93 LYS A CA 1
ATOM 658 C C . LYS A 1 93 ? -8.867 0.071 12.617 1 98.56 93 LYS A C 1
ATOM 660 O O . LYS A 1 93 ? -9.555 1.061 12.867 1 98.56 93 LYS A O 1
ATOM 665 N N . VAL A 1 94 ? -8.625 -0.323 11.398 1 98.69 94 VAL A N 1
ATOM 666 C CA . VAL A 1 94 ? -9.141 0.396 10.242 1 98.69 94 VAL A CA 1
ATOM 667 C C . VAL A 1 94 ? -10.664 0.33 10.234 1 98.69 94 VAL A C 1
ATOM 669 O O . VAL A 1 94 ? -11.336 1.356 10.102 1 98.69 94 VAL A O 1
ATOM 672 N N . VAL A 1 95 ? -11.227 -0.853 10.43 1 98.81 95 VAL A N 1
ATOM 673 C CA . VAL A 1 95 ? -12.672 -1.041 10.406 1 98.81 95 VAL A CA 1
ATOM 674 C C . VAL A 1 95 ? -13.312 -0.26 11.555 1 98.81 95 VAL A C 1
ATOM 676 O O . VAL A 1 95 ? -14.352 0.383 11.367 1 98.81 95 VAL A O 1
ATOM 679 N N . SER A 1 96 ? -12.711 -0.322 12.719 1 98.75 96 SER A N 1
ATOM 680 C CA . SER A 1 96 ? -13.227 0.436 13.859 1 98.75 96 SER A CA 1
ATOM 681 C C . SER A 1 96 ?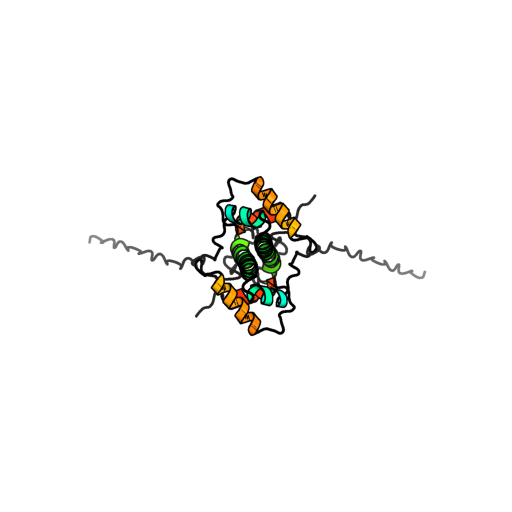 -13.234 1.933 13.562 1 98.75 96 SER A C 1
ATOM 683 O O . SER A 1 96 ? -14.219 2.623 13.852 1 98.75 96 SER A O 1
ATOM 685 N N . TRP A 1 97 ? -12.156 2.412 13.109 1 98.5 97 TRP A N 1
ATOM 686 C CA . TRP A 1 97 ? -12.078 3.82 12.734 1 98.5 97 TRP A CA 1
ATOM 687 C C . TRP A 1 97 ? -13.195 4.188 11.766 1 98.5 97 TRP A C 1
ATOM 689 O O . TRP A 1 97 ? -13.82 5.242 11.898 1 98.5 97 TRP A O 1
ATOM 699 N N . MET A 1 98 ? -13.438 3.398 10.727 1 98.38 98 MET A N 1
ATOM 700 C CA . MET A 1 98 ? -14.461 3.652 9.711 1 98.38 98 MET A CA 1
ATOM 701 C C . MET A 1 98 ? -15.844 3.729 10.352 1 98.38 98 MET A C 1
ATOM 703 O O . MET A 1 98 ? -16.672 4.547 9.945 1 98.38 98 MET A O 1
ATOM 707 N N . LYS A 1 99 ? -16.094 2.875 11.328 1 98.19 99 LYS A N 1
ATOM 708 C CA . LYS A 1 99 ? -17.375 2.873 12.023 1 98.19 99 LYS A CA 1
ATOM 709 C C . LYS A 1 99 ? -17.625 4.207 12.719 1 98.19 99 LYS A C 1
ATOM 711 O O . LYS A 1 99 ? -18.766 4.664 12.805 1 98.19 99 LYS A O 1
ATOM 716 N N . ASP A 1 100 ? -16.594 4.82 13.109 1 97.88 100 ASP A N 1
ATOM 717 C CA . ASP A 1 100 ? -16.688 6.086 13.836 1 97.88 100 ASP A CA 1
ATOM 718 C C . ASP A 1 100 ? -16.656 7.273 12.875 1 97.88 100 ASP A C 1
ATOM 720 O O . ASP A 1 100 ? -16.844 8.422 13.289 1 97.88 100 ASP A O 1
ATOM 724 N N . HIS A 1 101 ? -16.422 7.062 11.594 1 97.81 101 HIS A N 1
ATOM 725 C CA . HIS A 1 101 ? -16.234 8.133 10.625 1 97.81 101 HIS A CA 1
ATOM 726 C C . HIS A 1 101 ? -17.031 7.859 9.352 1 97.81 101 HIS A C 1
ATOM 728 O O . HIS A 1 101 ? -16.5 7.961 8.242 1 97.81 101 HIS A O 1
ATOM 734 N N . ARG A 1 102 ? -18.234 7.539 9.398 1 96.88 102 ARG A N 1
ATOM 735 C CA . ARG A 1 102 ? -19.078 7.07 8.297 1 96.88 102 ARG A CA 1
ATOM 736 C C . ARG A 1 102 ? -19.25 8.156 7.238 1 96.88 102 ARG A C 1
ATOM 738 O O . ARG A 1 102 ? -19.359 7.855 6.047 1 96.88 102 ARG A O 1
ATOM 745 N N . ASP A 1 103 ? -19.203 9.398 7.648 1 96.06 103 ASP A N 1
ATOM 746 C CA . ASP A 1 103 ? -19.438 10.516 6.738 1 96.06 103 ASP A CA 1
ATOM 747 C C . ASP A 1 103 ? -18.234 10.742 5.832 1 96.06 103 ASP A C 1
ATOM 749 O O . ASP A 1 103 ? -18.328 11.414 4.801 1 96.06 103 ASP A O 1
ATOM 753 N N . GLY A 1 104 ? -17.078 10.164 6.113 1 95.31 104 GLY A N 1
ATOM 754 C CA . GLY A 1 104 ? -15.859 10.391 5.352 1 95.31 104 GLY A CA 1
ATOM 755 C C . GLY A 1 104 ? -15.484 9.211 4.461 1 95.31 104 GLY A C 1
ATOM 756 O O . GLY A 1 104 ? -14.398 9.18 3.891 1 95.31 104 GLY A O 1
ATOM 757 N N . LEU A 1 105 ? -16.438 8.289 4.207 1 97.44 105 LEU A N 1
ATOM 758 C CA . LEU A 1 105 ? -16.031 7.031 3.59 1 97.44 105 LEU A CA 1
ATOM 759 C C . LEU A 1 105 ? -16.172 7.098 2.072 1 97.44 105 LEU A C 1
ATOM 761 O O . LEU A 1 105 ? -15.805 6.16 1.366 1 97.44 105 LEU A O 1
ATOM 765 N N . SER A 1 106 ? -16.594 8.258 1.525 1 96.38 106 SER A N 1
ATOM 766 C CA . SER A 1 106 ? -16.625 8.445 0.078 1 96.38 106 SER A CA 1
ATOM 767 C C . SER A 1 106 ? -15.242 8.828 -0.448 1 96.38 106 SER A C 1
ATOM 769 O O . SER A 1 106 ? -15.008 8.805 -1.658 1 96.38 106 SER A O 1
ATOM 771 N N . ARG A 1 107 ? -14.312 9.141 0.41 1 94.5 107 ARG A N 1
ATOM 772 C CA . ARG A 1 107 ? -12.945 9.453 0.01 1 94.5 107 ARG A CA 1
ATOM 773 C C . ARG A 1 107 ? -12.211 8.211 -0.471 1 94.5 107 ARG A C 1
ATOM 775 O O . ARG A 1 107 ? -12.641 7.086 -0.204 1 94.5 107 ARG A O 1
ATOM 782 N N . PRO A 1 108 ? -11.055 8.477 -1.182 1 94.5 108 PRO A N 1
ATOM 783 C CA . PRO A 1 108 ? -10.258 7.328 -1.609 1 94.5 108 PRO A CA 1
ATOM 784 C C . PRO A 1 108 ? -9.859 6.422 -0.447 1 94.5 108 PRO A C 1
ATOM 786 O O . PRO A 1 108 ? -9.508 6.91 0.631 1 94.5 108 PRO A O 1
ATOM 789 N N . ALA A 1 109 ? -9.914 5.121 -0.681 1 97.19 109 ALA A N 1
ATOM 790 C CA . ALA A 1 109 ? -9.633 4.117 0.342 1 97.19 109 ALA A CA 1
ATOM 791 C C . ALA A 1 109 ? -8.242 4.324 0.945 1 97.19 109 ALA A C 1
ATOM 793 O O . ALA A 1 109 ? -8.047 4.137 2.148 1 97.19 109 ALA A O 1
ATOM 794 N N . GLY A 1 110 ? -7.258 4.668 0.068 1 95.75 110 GLY A N 1
ATOM 795 C CA . GLY A 1 110 ? -5.91 4.895 0.569 1 95.75 110 GLY A CA 1
ATOM 796 C C . GLY A 1 110 ? -5.844 5.965 1.639 1 95.75 110 GLY A C 1
ATOM 797 O O . GLY A 1 110 ? -5.125 5.82 2.629 1 95.75 110 GLY A O 1
ATOM 798 N N . GLU A 1 111 ? -6.566 7.07 1.481 1 93.25 111 GLU A N 1
ATOM 799 C CA . GLU A 1 111 ? -6.609 8.141 2.475 1 93.25 111 GLU A CA 1
ATOM 800 C C . GLU A 1 111 ? -7.25 7.66 3.771 1 93.25 111 GLU A C 1
ATOM 802 O O . GLU A 1 111 ? -6.812 8.031 4.863 1 93.25 111 GLU A O 1
ATOM 807 N N . VAL A 1 112 ? -8.297 6.879 3.633 1 96.56 112 VAL A N 1
ATOM 808 C CA . VAL A 1 112 ? -8.992 6.312 4.785 1 96.56 112 VAL A CA 1
ATOM 809 C C . VAL A 1 112 ? -8.031 5.438 5.59 1 96.56 112 VAL A C 1
ATOM 811 O O . VAL A 1 112 ? -7.871 5.625 6.797 1 96.56 112 VAL A O 1
ATOM 814 N N . VAL A 1 113 ? -7.363 4.512 4.895 1 97.25 113 VAL A N 1
ATOM 815 C CA . VAL A 1 113 ? -6.457 3.58 5.559 1 97.25 113 VAL A CA 1
ATOM 816 C C . VAL A 1 113 ? -5.285 4.344 6.172 1 97.25 113 VAL A C 1
ATOM 818 O O . VAL A 1 113 ? -4.906 4.102 7.32 1 97.25 113 VAL A O 1
ATOM 821 N N . PHE A 1 114 ? -4.742 5.234 5.391 1 92 114 PHE A N 1
ATOM 822 C CA . PHE A 1 114 ? -3.609 6.012 5.875 1 92 114 PHE A CA 1
ATOM 823 C C . PHE A 1 114 ? -3.975 6.77 7.145 1 92 114 PHE A C 1
ATOM 825 O O . PHE A 1 114 ? -3.256 6.699 8.148 1 92 114 PHE A O 1
ATOM 832 N N . THR A 1 115 ? -5.074 7.473 7.191 1 92.25 115 THR A N 1
ATOM 833 C CA . THR A 1 115 ? -5.527 8.25 8.344 1 92.25 115 THR A CA 1
ATOM 834 C C . THR A 1 115 ? -5.805 7.336 9.531 1 92.25 115 THR A C 1
ATOM 836 O O . THR A 1 115 ? -5.379 7.625 10.656 1 92.25 115 THR A O 1
ATOM 839 N N . ALA A 1 116 ? -6.516 6.242 9.297 1 96.38 116 ALA A N 1
ATOM 840 C CA . ALA A 1 116 ? -6.84 5.297 10.359 1 96.38 116 ALA A CA 1
ATOM 841 C C . ALA A 1 116 ? -5.574 4.746 11.016 1 96.38 116 ALA A C 1
ATOM 843 O O . ALA A 1 116 ? -5.477 4.691 12.242 1 96.38 116 ALA A O 1
ATOM 844 N N . LEU A 1 117 ? -4.582 4.352 10.219 1 94.56 117 LEU A N 1
ATOM 845 C CA . LEU A 1 117 ? -3.346 3.797 10.75 1 94.56 117 LEU A CA 1
ATOM 846 C C . LEU A 1 117 ? -2.529 4.875 11.461 1 94.56 117 LEU A C 1
ATOM 848 O O . LEU A 1 117 ? -1.92 4.613 12.5 1 94.56 117 LEU A O 1
ATOM 852 N N . HIS A 1 118 ? -2.518 6.051 10.867 1 90 118 HIS A N 1
ATOM 853 C CA . HIS A 1 118 ? -1.801 7.152 11.508 1 90 118 HIS A CA 1
ATOM 854 C C . HIS A 1 118 ? -2.342 7.426 12.906 1 90 118 HIS A C 1
ATOM 856 O O . HIS A 1 118 ? -1.571 7.617 13.852 1 90 118 HIS A O 1
ATOM 862 N N . GLU A 1 119 ? -3.613 7.492 13.078 1 92.44 119 GLU A N 1
ATOM 863 C CA . GLU A 1 119 ? -4.242 7.785 14.359 1 92.44 119 GLU A CA 1
ATOM 864 C C . GLU A 1 119 ? -4.109 6.609 15.328 1 92.44 119 GLU A C 1
ATOM 866 O O . GLU A 1 119 ? -4.016 6.801 16.531 1 92.44 119 GLU A O 1
ATOM 871 N N . SER A 1 120 ? -4.047 5.41 14.82 1 94.69 120 SER A N 1
ATOM 872 C CA . SER A 1 120 ? -4.02 4.219 15.656 1 94.69 120 SER A CA 1
ATOM 873 C C . SER A 1 120 ? -2.6 3.877 16.094 1 94.69 120 SER A C 1
ATOM 875 O O . SER A 1 120 ? -2.396 3.236 17.125 1 94.69 120 SER A O 1
ATOM 877 N N . TYR A 1 121 ? -1.615 4.277 15.25 1 91.88 121 TYR A N 1
ATOM 878 C CA . TYR A 1 121 ? -0.216 3.949 15.5 1 91.88 121 TYR A CA 1
ATOM 879 C C . TYR A 1 121 ? 0.662 5.188 15.398 1 91.88 121 TYR A C 1
ATOM 881 O O . TYR A 1 121 ? 1.591 5.23 14.586 1 91.88 121 TYR A O 1
ATOM 889 N N . PRO A 1 122 ? 0.562 6.16 16.219 1 87.25 122 PRO A N 1
ATOM 890 C CA . PRO A 1 122 ? 1.367 7.383 16.156 1 87.25 122 PRO A CA 1
ATOM 891 C C . PRO A 1 122 ? 2.818 7.152 16.578 1 87.25 122 PRO A C 1
ATOM 893 O O . PRO A 1 122 ? 3.092 6.344 17.469 1 87.25 122 PRO A O 1
ATOM 896 N N . CYS A 1 123 ? 3.875 7.684 15.867 1 78.75 123 CYS A N 1
ATOM 897 C CA . CYS A 1 123 ? 5.301 7.492 16.109 1 78.75 123 CYS A CA 1
ATOM 898 C C . CYS A 1 123 ? 5.766 8.312 17.312 1 78.75 123 CYS A C 1
ATOM 900 O O . CYS A 1 123 ? 6.781 7.996 17.922 1 78.75 123 CYS A O 1
ATOM 902 N N . GLY A 1 124 ? 5.422 9.523 17.781 1 65.19 124 GLY A N 1
ATOM 903 C CA . GLY A 1 124 ? 5.914 10.398 18.844 1 65.19 124 GLY A CA 1
ATOM 904 C C . GLY A 1 124 ? 5.016 10.422 20.062 1 65.19 124 GLY A C 1
ATOM 905 O O . GLY A 1 124 ? 5.137 11.305 20.906 1 65.19 124 GLY A O 1
ATOM 906 N N . GLY A 1 125 ? 4.004 9.719 20.266 1 47.59 125 GLY A N 1
ATOM 907 C CA . GLY A 1 125 ? 3.277 10.039 21.469 1 47.59 125 GLY A CA 1
ATOM 908 C C . GLY A 1 125 ? 4.109 9.852 22.734 1 47.59 125 GLY A C 1
ATOM 909 O O . GLY A 1 125 ? 4.809 8.852 22.875 1 47.59 125 GLY A O 1
ATOM 910 N N . SER A 1 126 ? 4.867 10.93 23.172 1 39.28 126 SER A N 1
ATOM 911 C CA . SER A 1 126 ? 5.078 11.18 24.594 1 39.28 126 SER A CA 1
ATOM 912 C C . SER A 1 126 ? 3.904 10.672 25.422 1 39.28 126 SER A C 1
ATOM 914 O O . SER A 1 126 ? 2.758 11.055 25.172 1 39.28 126 SER A O 1
ATOM 916 N N . LYS A 1 127 ? 3.605 9.422 25.625 1 32.06 127 LYS A N 1
ATOM 917 C CA . LYS A 1 127 ? 2.832 9.352 26.859 1 32.06 127 LYS A CA 1
ATOM 918 C C . LYS A 1 127 ? 3.543 10.086 27.984 1 32.06 127 LYS A C 1
ATOM 920 O O . LYS A 1 127 ? 4.773 10.086 28.062 1 32.06 127 LYS A O 1
ATOM 925 N N . MET B 1 1 ? 59.625 14.203 49.125 1 37.09 1 MET B N 1
ATOM 926 C CA . MET B 1 1 ? 58.188 14.336 49.094 1 37.09 1 MET B CA 1
ATOM 927 C C . MET B 1 1 ? 57.656 14.039 47.688 1 37.09 1 MET B C 1
ATOM 929 O O . MET B 1 1 ? 57.969 14.742 46.75 1 37.09 1 MET B O 1
ATOM 933 N N . LYS B 1 2 ? 57.625 12.648 47.344 1 46.69 2 LYS B N 1
ATOM 934 C CA . LYS B 1 2 ? 57.156 12 46.125 1 46.69 2 LYS B CA 1
ATOM 935 C C . LYS B 1 2 ? 55.719 12.438 45.781 1 46.69 2 LYS B C 1
ATOM 937 O O . LYS B 1 2 ? 54.844 12.344 46.625 1 46.69 2 LYS B O 1
ATOM 942 N N . THR B 1 3 ? 55.562 13.508 44.969 1 50.78 3 THR B N 1
ATOM 943 C CA . THR B 1 3 ? 54.312 14.008 44.406 1 50.78 3 THR B CA 1
ATOM 944 C C . THR B 1 3 ? 53.5 12.891 43.75 1 50.78 3 THR B C 1
ATOM 946 O O . THR B 1 3 ? 54.031 12.195 42.875 1 50.78 3 THR B O 1
ATOM 949 N N . ALA B 1 4 ? 52.719 12.133 44.531 1 48.09 4 ALA B N 1
ATOM 950 C CA . ALA B 1 4 ? 51.688 11.227 44.031 1 48.09 4 ALA B CA 1
ATOM 951 C C . ALA B 1 4 ? 50.781 11.906 43 1 48.09 4 ALA B C 1
ATOM 953 O O . ALA B 1 4 ? 50.125 12.906 43.312 1 48.09 4 ALA B O 1
ATOM 954 N N . ARG B 1 5 ? 51.219 11.953 41.75 1 48.5 5 ARG B N 1
ATOM 955 C CA . ARG B 1 5 ? 50.375 12.375 40.625 1 48.5 5 ARG B CA 1
ATOM 956 C C . ARG B 1 5 ? 49 11.68 40.688 1 48.5 5 ARG B C 1
ATOM 958 O O . ARG B 1 5 ? 48.938 10.453 40.688 1 48.5 5 ARG B O 1
ATOM 965 N N . LEU B 1 6 ? 48.031 12.234 41.406 1 45.81 6 LEU B N 1
ATOM 966 C CA . LEU B 1 6 ? 46.625 11.812 41.344 1 45.81 6 LEU B CA 1
ATOM 967 C C . LEU B 1 6 ? 46.125 11.75 39.906 1 45.81 6 LEU B C 1
ATOM 969 O O . LEU B 1 6 ? 46.125 12.758 39.219 1 45.81 6 LEU B O 1
ATOM 973 N N . LEU B 1 7 ? 46.344 10.664 39.25 1 45.78 7 LEU B N 1
ATOM 974 C CA . LEU B 1 7 ? 45.688 10.328 37.969 1 45.78 7 LEU B CA 1
ATOM 975 C C . LEU B 1 7 ? 44.188 10.453 38.062 1 45.78 7 LEU B C 1
ATOM 977 O O . LEU B 1 7 ? 43.531 9.734 38.844 1 45.78 7 LEU B O 1
ATOM 981 N N . ALA B 1 8 ? 43.594 11.711 37.969 1 46.41 8 ALA B N 1
ATOM 982 C CA . ALA B 1 8 ? 42.156 11.93 37.812 1 46.41 8 ALA B CA 1
ATOM 983 C C . ALA B 1 8 ? 41.625 11.078 36.656 1 46.41 8 ALA B C 1
ATOM 985 O O . ALA B 1 8 ? 42 11.242 35.5 1 46.41 8 ALA B O 1
ATOM 986 N N . LEU B 1 9 ? 41.25 9.844 36.938 1 45.5 9 LEU B N 1
ATOM 987 C CA . LEU B 1 9 ? 40.438 9.016 36.062 1 45.5 9 LEU B CA 1
ATOM 988 C C . LEU B 1 9 ? 39.188 9.742 35.625 1 45.5 9 LEU B C 1
ATOM 990 O O . LEU B 1 9 ? 38.281 10 36.438 1 45.5 9 LEU B O 1
ATOM 994 N N . ALA B 1 10 ? 39.219 10.75 34.688 1 45.94 10 ALA B N 1
ATOM 995 C CA . ALA B 1 10 ? 38.031 11.281 34.062 1 45.94 10 ALA B CA 1
ATOM 996 C C . ALA B 1 10 ? 37.156 10.164 33.531 1 45.94 10 ALA B C 1
ATOM 998 O O . ALA B 1 10 ? 37.531 9.438 32.594 1 45.94 10 ALA B O 1
ATOM 999 N N . CYS B 1 11 ? 36.312 9.492 34.344 1 43.72 11 CYS B N 1
ATOM 1000 C CA . CYS B 1 11 ? 35.219 8.609 33.938 1 43.72 11 CYS B CA 1
ATOM 1001 C C . CYS B 1 11 ? 34.375 9.273 32.875 1 43.72 11 CYS B C 1
ATOM 1003 O O . CYS B 1 11 ? 33.688 10.266 33.156 1 43.72 11 CYS B O 1
ATOM 1005 N N . ALA B 1 12 ? 34.812 9.391 31.641 1 44.84 12 ALA B N 1
ATOM 1006 C CA . ALA B 1 12 ? 33.969 9.727 30.5 1 44.84 12 ALA B CA 1
ATOM 1007 C C . ALA B 1 12 ? 32.594 9.062 30.609 1 44.84 12 ALA B C 1
ATOM 1009 O O . ALA B 1 12 ? 32.469 7.84 30.484 1 44.84 12 ALA B O 1
ATOM 1010 N N . MET B 1 13 ? 31.688 9.539 31.453 1 43.44 13 MET B N 1
ATOM 1011 C CA . MET B 1 13 ? 30.281 9.125 31.359 1 43.44 13 MET B CA 1
ATOM 1012 C C . MET B 1 13 ? 29.781 9.211 29.922 1 43.44 13 MET B C 1
ATOM 1014 O O . MET B 1 13 ? 29.688 10.305 29.359 1 43.44 13 MET B O 1
ATOM 1018 N N . ALA B 1 14 ? 30.094 8.258 29.062 1 45.75 14 ALA B N 1
ATOM 1019 C CA . ALA B 1 14 ? 29.406 8.102 27.781 1 45.75 14 ALA B CA 1
ATOM 1020 C C . ALA B 1 14 ? 27.891 8.242 27.938 1 45.75 14 ALA B C 1
ATOM 1022 O O . ALA B 1 14 ? 27.25 7.398 28.562 1 45.75 14 ALA B O 1
ATOM 1023 N N . ALA B 1 15 ? 27.344 9.422 28 1 46.16 15 ALA B N 1
ATOM 1024 C CA . ALA B 1 15 ? 25.906 9.609 27.859 1 46.16 15 ALA B CA 1
ATOM 1025 C C . ALA B 1 15 ? 25.344 8.727 26.75 1 46.16 15 ALA B C 1
ATOM 1027 O O . ALA B 1 15 ? 25.688 8.906 25.578 1 46.16 15 ALA B O 1
ATOM 1028 N N . SER B 1 16 ? 24.984 7.465 27.016 1 45.25 16 SER B N 1
ATOM 1029 C CA . SER B 1 16 ? 24.156 6.691 26.094 1 45.25 16 SER B CA 1
ATOM 1030 C C . SER B 1 16 ? 23.016 7.531 25.531 1 45.25 16 SER B C 1
ATOM 1032 O O . SER B 1 16 ? 22.078 7.887 26.25 1 45.25 16 SER B O 1
ATOM 1034 N N . MET B 1 17 ? 23.312 8.445 24.703 1 44.44 17 MET B N 1
ATOM 1035 C CA . MET B 1 17 ? 22.172 8.992 23.984 1 44.44 17 MET B CA 1
ATOM 1036 C C . MET B 1 17 ? 21.172 7.895 23.641 1 44.44 17 MET B C 1
ATOM 1038 O O . MET B 1 17 ? 21.562 6.809 23.203 1 44.44 17 MET B O 1
ATOM 1042 N N . PRO B 1 18 ? 20 7.938 24.219 1 41.75 18 PRO B N 1
ATOM 1043 C CA . PRO B 1 18 ? 19.047 6.961 23.688 1 41.75 18 PRO B CA 1
ATOM 1044 C C . PRO B 1 18 ? 19.031 6.914 22.156 1 41.75 18 PRO B C 1
ATOM 1046 O O . PRO B 1 18 ? 18.875 7.949 21.516 1 41.75 18 PRO B O 1
ATOM 1049 N N . VAL B 1 19 ? 19.875 6.102 21.484 1 39.19 19 VAL B N 1
ATOM 1050 C CA . VAL B 1 19 ? 19.578 5.812 20.078 1 39.19 19 VAL B CA 1
ATOM 1051 C C . VAL B 1 19 ? 18.078 5.918 19.844 1 39.19 19 VAL B C 1
ATOM 1053 O O . VAL B 1 19 ? 17.281 5.309 20.547 1 39.19 19 VAL B O 1
ATOM 1056 N N . ALA B 1 20 ? 17.562 7.023 19.578 1 40.31 20 ALA B N 1
ATOM 1057 C CA . ALA B 1 20 ? 16.203 6.988 19.047 1 40.31 20 ALA B CA 1
ATOM 1058 C C . ALA B 1 20 ? 15.906 5.641 18.391 1 40.31 20 ALA B C 1
ATOM 1060 O O . ALA B 1 20 ? 16.609 5.215 17.469 1 40.31 20 ALA B O 1
ATOM 1061 N N . GLN B 1 21 ? 15.625 4.598 19.125 1 40.5 21 GLN B N 1
ATOM 1062 C CA . GLN B 1 21 ? 15.234 3.303 18.562 1 40.5 21 GLN B CA 1
ATOM 1063 C C . GLN B 1 21 ? 14.539 3.469 17.219 1 40.5 21 GLN B C 1
ATOM 1065 O O . GLN B 1 21 ? 13.5 4.117 17.125 1 40.5 21 GLN B O 1
ATOM 1070 N N . ALA B 1 22 ? 15.242 3.775 16.188 1 44.16 22 ALA B N 1
ATOM 1071 C CA . ALA B 1 22 ? 14.656 3.561 14.875 1 44.16 22 ALA B CA 1
ATOM 1072 C C . ALA B 1 22 ? 13.539 2.516 14.93 1 44.16 22 ALA B C 1
ATOM 1074 O O . ALA B 1 22 ? 13.797 1.343 15.219 1 44.16 22 ALA B O 1
ATOM 1075 N N . TYR B 1 23 ? 12.398 2.889 15.664 1 49.22 23 TYR B N 1
ATOM 1076 C CA . TYR B 1 23 ? 11.289 1.962 15.812 1 49.22 23 TYR B CA 1
ATOM 1077 C C . TYR B 1 23 ? 11.125 1.091 14.57 1 49.22 23 TYR B C 1
ATOM 1079 O O . TYR B 1 23 ? 11.094 1.6 13.453 1 49.22 23 TYR B O 1
ATOM 1087 N N . ALA B 1 24 ? 11.695 -0.048 14.586 1 55.84 24 ALA B N 1
ATOM 1088 C CA . ALA B 1 24 ? 11.5 -1.03 13.516 1 55.84 24 ALA B CA 1
ATOM 1089 C C . ALA B 1 24 ? 10.07 -0.998 13 1 55.84 24 ALA B C 1
ATOM 1091 O O . ALA B 1 24 ? 9.117 -1.058 13.781 1 55.84 24 ALA B O 1
ATOM 1092 N N . GLN B 1 25 ? 9.875 -0.493 11.789 1 72.12 25 GLN B N 1
ATOM 1093 C CA . GLN B 1 25 ? 8.57 -0.388 11.156 1 72.12 25 GLN B CA 1
ATOM 1094 C C . GLN B 1 25 ? 8.102 -1.744 10.641 1 72.12 25 GLN B C 1
ATOM 1096 O O . GLN B 1 25 ? 8.914 -2.596 10.281 1 72.12 25 GLN B O 1
ATOM 1101 N N . ARG B 1 26 ? 6.949 -1.988 10.82 1 75.31 26 ARG B N 1
ATOM 1102 C CA . ARG B 1 26 ? 6.324 -3.209 10.32 1 75.31 26 ARG B CA 1
ATOM 1103 C C . ARG B 1 26 ? 6.398 -3.283 8.797 1 75.31 26 ARG B C 1
ATOM 1105 O O . ARG B 1 26 ? 6.016 -2.34 8.109 1 75.31 26 ARG B O 1
ATOM 1112 N N . VAL B 1 27 ? 7.023 -4.449 8.367 1 79.31 27 VAL B N 1
ATOM 1113 C CA . VAL B 1 27 ? 6.887 -4.879 6.98 1 79.31 27 VAL B CA 1
ATOM 1114 C C . VAL B 1 27 ? 6.301 -6.285 6.93 1 79.31 27 VAL B C 1
ATOM 1116 O O . VAL B 1 27 ? 6.613 -7.129 7.773 1 79.31 27 VAL B O 1
ATOM 1119 N N . SER B 1 28 ? 5.367 -6.41 6.012 1 86.56 28 SER B N 1
ATOM 1120 C CA . SER B 1 28 ? 4.727 -7.715 5.871 1 86.56 28 SER B CA 1
ATOM 1121 C C . SER B 1 28 ? 5.766 -8.828 5.746 1 86.56 28 SER B C 1
ATOM 1123 O O . SER B 1 28 ? 6.867 -8.602 5.246 1 86.56 28 SER B O 1
ATOM 1125 N N . ARG B 1 29 ? 5.371 -10.055 6.184 1 87.19 29 ARG B N 1
ATOM 1126 C CA . ARG B 1 29 ? 6.23 -11.227 6.047 1 87.19 29 ARG B CA 1
ATOM 1127 C C . ARG B 1 29 ? 6.199 -11.758 4.617 1 87.19 29 ARG B C 1
ATOM 1129 O O . ARG B 1 29 ? 6.949 -12.68 4.277 1 87.19 29 ARG B O 1
ATOM 1136 N N . LEU B 1 30 ? 5.324 -11.258 3.824 1 94.56 30 LEU B N 1
ATOM 1137 C CA . LEU B 1 30 ? 5.254 -11.602 2.41 1 94.56 30 LEU B CA 1
ATOM 1138 C C . LEU B 1 30 ? 6.57 -11.281 1.706 1 94.56 30 LEU B C 1
ATOM 1140 O O . LEU B 1 30 ? 7.078 -10.164 1.806 1 94.56 30 LEU B O 1
ATOM 1144 N N . ASP B 1 31 ? 7.203 -12.312 1.02 1 96.56 31 ASP B N 1
ATOM 1145 C CA . ASP B 1 31 ? 8.406 -12.023 0.246 1 96.56 31 ASP B CA 1
ATOM 1146 C C . ASP B 1 31 ? 8.109 -12.016 -1.252 1 96.56 31 ASP B C 1
ATOM 1148 O O . ASP B 1 31 ? 6.969 -12.234 -1.664 1 96.56 31 ASP B O 1
ATOM 1152 N N . GLY B 1 32 ? 9.117 -11.758 -2.023 1 98.19 32 GLY B N 1
ATOM 1153 C CA . GLY B 1 32 ? 8.945 -11.672 -3.465 1 98.19 32 GLY B CA 1
ATOM 1154 C C . GLY B 1 32 ? 8.484 -12.977 -4.09 1 98.19 32 GLY B C 1
ATOM 1155 O O . GLY B 1 32 ? 7.691 -12.969 -5.035 1 98.19 32 GLY B O 1
ATOM 1156 N N . THR B 1 33 ? 8.977 -14.117 -3.602 1 98.25 33 THR B N 1
ATOM 1157 C CA . THR B 1 33 ? 8.594 -15.414 -4.145 1 98.25 33 THR B CA 1
ATOM 1158 C C . THR B 1 33 ? 7.105 -15.68 -3.92 1 98.25 33 THR B C 1
ATOM 1160 O O . THR B 1 33 ? 6.391 -16.062 -4.848 1 98.25 33 THR B O 1
ATOM 1163 N N . GLN B 1 34 ? 6.652 -15.461 -2.742 1 98.12 34 GLN B N 1
ATOM 1164 C CA . GLN B 1 34 ? 5.234 -15.609 -2.428 1 98.12 34 GLN B CA 1
ATOM 1165 C C . GLN B 1 34 ? 4.387 -14.625 -3.232 1 98.12 34 GLN B C 1
ATOM 1167 O O . GLN B 1 34 ? 3.318 -14.977 -3.732 1 98.12 34 GLN B O 1
ATOM 1172 N N . LEU B 1 35 ? 4.914 -13.383 -3.328 1 98.69 35 LEU B N 1
ATOM 1173 C CA . LEU B 1 35 ? 4.219 -12.391 -4.145 1 98.69 35 LEU B CA 1
ATOM 1174 C C . LEU B 1 35 ? 4.062 -12.883 -5.578 1 98.69 35 LEU B C 1
ATOM 1176 O O . LEU B 1 35 ? 2.992 -12.734 -6.176 1 98.69 35 LEU B O 1
ATOM 1180 N N . GLY B 1 36 ? 5.156 -13.383 -6.152 1 98.56 36 GLY B N 1
ATOM 1181 C CA . GLY B 1 36 ? 5.082 -13.938 -7.5 1 98.56 36 GLY B CA 1
ATOM 1182 C C . GLY B 1 36 ? 3.99 -14.977 -7.66 1 98.56 36 GLY B C 1
ATOM 1183 O O . GLY B 1 36 ? 3.256 -14.961 -8.648 1 98.56 36 GLY B O 1
ATOM 1184 N N . SER B 1 37 ? 3.826 -15.867 -6.695 1 98.25 37 SER B N 1
ATOM 1185 C CA . SER B 1 37 ? 2.787 -16.891 -6.723 1 98.25 37 SER B CA 1
ATOM 1186 C C . SER B 1 37 ? 1.396 -16.266 -6.66 1 98.25 37 SER B C 1
ATOM 1188 O O . SER B 1 37 ? 0.502 -16.656 -7.414 1 98.25 37 SER B O 1
ATOM 1190 N N . LEU B 1 38 ? 1.237 -15.32 -5.828 1 98.5 38 LEU B N 1
ATOM 1191 C CA . LEU B 1 38 ? -0.048 -14.641 -5.699 1 98.5 38 LEU B CA 1
ATOM 1192 C C . LEU B 1 38 ? -0.429 -13.945 -7.004 1 98.5 38 LEU B C 1
ATOM 1194 O O . LEU B 1 38 ? -1.593 -13.977 -7.41 1 98.5 38 LEU B O 1
ATOM 1198 N N . CYS B 1 39 ? 0.549 -13.414 -7.637 1 98.81 39 CYS B N 1
ATOM 1199 C CA . CYS B 1 39 ? 0.272 -12.531 -8.766 1 98.81 39 CYS B CA 1
ATOM 1200 C C . CYS B 1 39 ? 0.018 -13.328 -10.039 1 98.81 39 CYS B C 1
ATOM 1202 O O . CYS B 1 39 ? -0.568 -12.812 -10.992 1 98.81 39 CYS B O 1
ATOM 1204 N N . THR B 1 40 ? 0.481 -14.547 -10.102 1 98.44 40 THR B N 1
ATOM 1205 C CA . THR B 1 40 ? 0.439 -15.273 -11.359 1 98.44 40 THR B CA 1
ATOM 1206 C C . THR B 1 40 ? -0.665 -16.328 -11.336 1 98.44 40 THR B C 1
ATOM 1208 O O . THR B 1 40 ? -0.993 -16.906 -12.375 1 98.44 40 THR B O 1
ATOM 1211 N N . LYS B 1 41 ? -1.306 -16.578 -10.148 1 98.06 41 LYS B N 1
ATOM 1212 C CA . LYS B 1 41 ? -2.459 -17.469 -10.047 1 98.06 41 LYS B CA 1
ATOM 1213 C C . LYS B 1 41 ? -3.766 -16.688 -10.156 1 98.06 41 LYS B C 1
ATOM 1215 O O . LYS B 1 41 ? -3.947 -15.672 -9.477 1 98.06 41 LYS B O 1
ATOM 1220 N N . ALA B 1 42 ? -4.676 -17.203 -10.945 1 97.06 42 ALA B N 1
ATOM 1221 C CA . ALA B 1 42 ? -5.945 -16.531 -11.18 1 97.06 42 ALA B CA 1
ATOM 1222 C C . ALA B 1 42 ? -6.711 -16.328 -9.875 1 97.06 42 ALA B C 1
ATOM 1224 O O . ALA B 1 42 ? -7.273 -15.258 -9.633 1 97.06 42 ALA B O 1
ATOM 1225 N N . ALA B 1 43 ? -6.723 -17.328 -9 1 96.56 43 ALA B N 1
ATOM 1226 C CA . ALA B 1 43 ? -7.516 -17.328 -7.777 1 96.56 43 ALA B CA 1
ATOM 1227 C C . ALA B 1 43 ? -7.016 -16.281 -6.797 1 96.56 43 ALA B C 1
ATOM 1229 O O . ALA B 1 43 ? -7.781 -15.773 -5.965 1 96.56 43 ALA B O 1
ATOM 1230 N N . SER B 1 44 ? -5.719 -15.891 -6.922 1 97.88 44 SER B N 1
ATOM 1231 C CA . SER B 1 44 ? -5.156 -14.984 -5.93 1 97.88 44 SER B CA 1
ATOM 1232 C C . SER B 1 44 ? -4.734 -13.664 -6.566 1 97.88 44 SER B C 1
ATOM 1234 O O . SER B 1 44 ? -4.148 -12.805 -5.902 1 97.88 44 SER B O 1
ATOM 1236 N N . ALA B 1 45 ? -5.043 -13.484 -7.832 1 97.81 45 ALA B N 1
ATOM 1237 C CA . ALA B 1 45 ? -4.633 -12.281 -8.547 1 97.81 45 ALA B CA 1
ATOM 1238 C C . ALA B 1 45 ? -5.23 -11.031 -7.898 1 97.81 45 ALA B C 1
ATOM 1240 O O . ALA B 1 45 ? -4.602 -9.969 -7.887 1 97.81 45 ALA B O 1
ATOM 1241 N N . GLY B 1 46 ? -6.441 -11.18 -7.375 1 97.56 46 GLY B N 1
ATOM 1242 C CA . GLY B 1 46 ? -7.074 -10.062 -6.688 1 97.56 46 GLY B CA 1
ATOM 1243 C C . GLY B 1 46 ? -6.328 -9.641 -5.434 1 97.56 46 GLY B C 1
ATOM 1244 O O . GLY B 1 46 ? -6.266 -8.445 -5.117 1 97.56 46 GLY B O 1
ATOM 1245 N N . VAL B 1 47 ? -5.785 -10.586 -4.715 1 98.44 47 VAL B N 1
ATOM 1246 C CA . VAL B 1 47 ? -4.973 -10.312 -3.533 1 98.44 47 VAL B CA 1
ATOM 1247 C C . VAL B 1 47 ? -3.695 -9.578 -3.943 1 98.44 47 VAL B C 1
ATOM 1249 O O . VAL B 1 47 ? -3.312 -8.586 -3.32 1 98.44 47 VAL B O 1
ATOM 1252 N N . CYS B 1 48 ? -3.105 -10.047 -4.988 1 98.75 48 CYS B N 1
ATOM 1253 C CA . CYS B 1 48 ? -1.914 -9.406 -5.531 1 98.75 48 CYS B CA 1
ATOM 1254 C C . CYS B 1 48 ? -2.217 -7.977 -5.969 1 98.75 48 CYS B C 1
ATOM 1256 O O . CYS B 1 48 ? -1.478 -7.047 -5.637 1 98.75 48 CYS B O 1
ATOM 1258 N N . ASP B 1 49 ? -3.299 -7.77 -6.707 1 98.44 49 ASP B N 1
ATOM 1259 C CA . ASP B 1 49 ? -3.721 -6.453 -7.18 1 98.44 49 ASP B CA 1
ATOM 1260 C C . ASP B 1 49 ? -3.908 -5.488 -6.012 1 98.44 49 ASP B C 1
ATOM 1262 O O . ASP B 1 49 ? -3.484 -4.332 -6.082 1 98.44 49 ASP B O 1
ATOM 1266 N N . ALA B 1 50 ? -4.539 -5.953 -4.988 1 98.44 50 ALA B N 1
ATOM 1267 C CA . ALA B 1 50 ? -4.812 -5.105 -3.834 1 98.44 50 ALA B CA 1
ATOM 1268 C C . ALA B 1 50 ? -3.516 -4.68 -3.15 1 98.44 50 ALA B C 1
ATOM 1270 O O . ALA B 1 50 ? -3.371 -3.521 -2.748 1 98.44 50 ALA B O 1
ATOM 1271 N N . TYR B 1 51 ? -2.557 -5.617 -3.012 1 98.56 51 TYR B N 1
ATOM 1272 C CA . TYR B 1 51 ? -1.272 -5.316 -2.393 1 98.56 51 TYR B CA 1
ATOM 1273 C C . TYR B 1 51 ? -0.507 -4.277 -3.203 1 98.56 51 TYR B C 1
ATOM 1275 O O . TYR B 1 51 ? -0.034 -3.277 -2.658 1 98.56 51 TYR B O 1
ATOM 1283 N N . ILE B 1 52 ? -0.417 -4.441 -4.457 1 98.31 52 ILE B N 1
ATOM 1284 C CA . ILE B 1 52 ? 0.27 -3.514 -5.348 1 98.31 52 ILE B CA 1
ATOM 1285 C C . ILE B 1 52 ? -0.421 -2.152 -5.309 1 98.31 52 ILE B C 1
ATOM 1287 O O . ILE B 1 52 ? 0.243 -1.113 -5.258 1 98.31 52 ILE B O 1
ATOM 1291 N N . SER B 1 53 ? -1.743 -2.162 -5.359 1 97.38 53 SER B N 1
ATOM 1292 C CA . SER B 1 53 ? -2.508 -0.92 -5.297 1 97.38 53 SER B CA 1
ATOM 1293 C C . SER B 1 53 ? -2.232 -0.163 -4.004 1 97.38 53 SER B C 1
ATOM 1295 O O . SER B 1 53 ? -2.109 1.063 -4.008 1 97.38 53 SER B O 1
ATOM 1297 N N . GLY B 1 54 ? -2.213 -0.907 -2.863 1 96.56 54 GLY B N 1
ATOM 1298 C CA . GLY B 1 54 ? -1.898 -0.272 -1.594 1 96.56 54 GLY B CA 1
ATOM 1299 C C . GLY B 1 54 ? -0.553 0.43 -1.594 1 96.56 54 GLY B C 1
ATOM 1300 O O . GLY B 1 54 ? -0.434 1.555 -1.104 1 96.56 54 GLY B O 1
ATOM 1301 N N . ILE B 1 55 ? 0.464 -0.213 -2.125 1 95 55 ILE B N 1
ATOM 1302 C CA . ILE B 1 55 ? 1.8 0.366 -2.207 1 95 55 ILE B CA 1
ATOM 1303 C C . ILE B 1 55 ? 1.763 1.633 -3.057 1 95 55 ILE B C 1
ATOM 1305 O O . ILE B 1 55 ? 2.252 2.686 -2.639 1 95 55 ILE B O 1
ATOM 1309 N N . ALA B 1 56 ? 1.168 1.569 -4.223 1 93.19 56 ALA B N 1
ATOM 1310 C CA . ALA B 1 56 ? 1.105 2.697 -5.148 1 93.19 56 ALA B CA 1
ATOM 1311 C C . ALA B 1 56 ? 0.344 3.869 -4.531 1 93.19 56 ALA B C 1
ATOM 1313 O O . ALA B 1 56 ? 0.795 5.016 -4.598 1 93.19 56 ALA B O 1
ATOM 1314 N N . ASP B 1 57 ? -0.78 3.59 -3.938 1 92.44 57 ASP B N 1
ATOM 1315 C CA . ASP B 1 57 ? -1.595 4.637 -3.328 1 92.44 57 ASP B CA 1
ATOM 1316 C C . ASP B 1 57 ? -0.855 5.305 -2.17 1 92.44 57 ASP B C 1
ATOM 1318 O O . ASP B 1 57 ? -0.92 6.523 -2.004 1 92.44 57 ASP B O 1
ATOM 1322 N N . SER B 1 58 ? -0.238 4.465 -1.359 1 90.88 58 SER B N 1
ATOM 1323 C CA . SER B 1 58 ? 0.507 5 -0.224 1 90.88 58 SER B CA 1
ATOM 1324 C C . SER B 1 58 ? 1.622 5.934 -0.683 1 90.88 58 SER B C 1
ATOM 1326 O O . SER B 1 58 ? 1.823 7.004 -0.102 1 90.88 58 SER B O 1
ATOM 1328 N N . ALA B 1 59 ? 2.369 5.562 -1.673 1 86.56 59 ALA B N 1
ATOM 1329 C CA . ALA B 1 59 ? 3.438 6.406 -2.203 1 86.56 59 ALA B CA 1
ATOM 1330 C C . ALA B 1 59 ? 2.885 7.727 -2.734 1 86.56 59 ALA B C 1
ATOM 1332 O O . ALA B 1 59 ? 3.504 8.781 -2.564 1 86.56 59 ALA B O 1
ATOM 1333 N N . ALA B 1 60 ? 1.748 7.66 -3.355 1 81.94 60 ALA B N 1
ATOM 1334 C CA . ALA B 1 60 ? 1.106 8.859 -3.879 1 81.94 60 ALA B CA 1
ATOM 1335 C C . ALA B 1 60 ? 0.647 9.773 -2.746 1 81.94 60 ALA B C 1
ATOM 1337 O O . ALA B 1 60 ? 0.663 11 -2.883 1 81.94 60 ALA B O 1
ATOM 1338 N N . LEU B 1 61 ? 0.294 9.156 -1.634 1 79.94 61 LEU B N 1
ATOM 1339 C CA . LEU B 1 61 ? -0.286 9.898 -0.5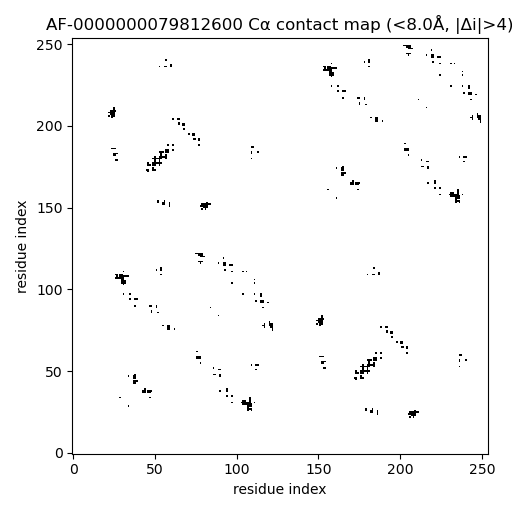19 1 79.94 61 LEU B CA 1
ATOM 1340 C C . LEU B 1 61 ? 0.794 10.336 0.461 1 79.94 61 LEU B C 1
ATOM 1342 O O . LEU B 1 61 ? 0.562 11.219 1.292 1 79.94 61 LEU B O 1
ATOM 1346 N N . ALA B 1 62 ? 1.907 9.656 0.486 1 71.44 62 ALA B N 1
ATOM 1347 C CA . ALA B 1 62 ? 2.984 9.93 1.435 1 71.44 62 ALA B CA 1
ATOM 1348 C C . ALA B 1 62 ? 3.338 11.414 1.445 1 71.44 62 ALA B C 1
ATOM 1350 O O . ALA B 1 62 ? 3.691 11.969 2.49 1 71.44 62 ALA B O 1
ATOM 1351 N N . HIS B 1 63 ? 3.121 12.109 0.333 1 62.72 63 HIS B N 1
ATOM 1352 C CA . HIS B 1 63 ? 3.402 13.539 0.326 1 62.72 63 HIS B CA 1
ATOM 1353 C C . HIS B 1 63 ? 2.396 14.305 1.18 1 62.72 63 HIS B C 1
ATOM 1355 O O . HIS B 1 63 ? 2.707 15.375 1.705 1 62.72 63 HIS B O 1
ATOM 1361 N N . LEU B 1 64 ? 1.268 13.742 1.281 1 59.88 64 LEU B N 1
ATOM 1362 C CA . LEU B 1 64 ? 0.217 14.414 2.041 1 59.88 64 LEU B CA 1
ATOM 1363 C C . LEU B 1 64 ? 0.55 14.43 3.529 1 59.88 64 LEU B C 1
ATOM 1365 O O . LEU B 1 64 ? 0.147 15.344 4.25 1 59.88 64 LEU B O 1
ATOM 1369 N N . PHE B 1 65 ? 1.35 13.547 3.924 1 57 65 PHE B N 1
ATOM 1370 C CA . PHE B 1 65 ? 1.571 13.43 5.359 1 57 65 PHE B CA 1
ATOM 1371 C C . PHE B 1 65 ? 2.998 13.82 5.723 1 57 65 PHE B C 1
ATOM 1373 O O . PHE B 1 65 ? 3.338 13.93 6.902 1 57 65 PHE B O 1
ATOM 1380 N N . GLU B 1 66 ? 3.77 13.891 4.742 1 52.94 66 GLU B N 1
ATOM 1381 C CA . GLU B 1 66 ? 5.129 14.359 5.004 1 52.94 66 GLU B CA 1
ATOM 1382 C C . GLU B 1 66 ? 5.145 15.852 5.336 1 52.94 66 GLU B C 1
ATOM 1384 O O . GLU B 1 66 ? 4.844 16.688 4.48 1 52.94 66 GLU B O 1
ATOM 1389 N N . ARG B 1 67 ? 4.426 16.188 6.496 1 46.91 67 ARG B N 1
ATOM 1390 C CA . ARG B 1 67 ? 4.348 17.547 7.016 1 46.91 67 ARG B CA 1
ATOM 1391 C C . ARG B 1 67 ? 5.652 18.312 6.781 1 46.91 67 ARG B C 1
ATOM 1393 O O . ARG B 1 67 ? 5.648 19.422 6.266 1 46.91 67 ARG B O 1
ATOM 1400 N N . ASN B 1 68 ? 6.508 18.156 7.91 1 43.88 68 ASN B N 1
ATOM 1401 C CA . ASN B 1 68 ? 7.527 19.109 8.312 1 43.88 68 ASN B CA 1
ATOM 1402 C C . ASN B 1 68 ? 8.633 19.234 7.262 1 43.88 68 ASN B C 1
ATOM 1404 O O . ASN B 1 68 ? 9.641 19.906 7.488 1 43.88 68 ASN B O 1
ATOM 1408 N N . ALA B 1 69 ? 8.695 18.453 6.379 1 4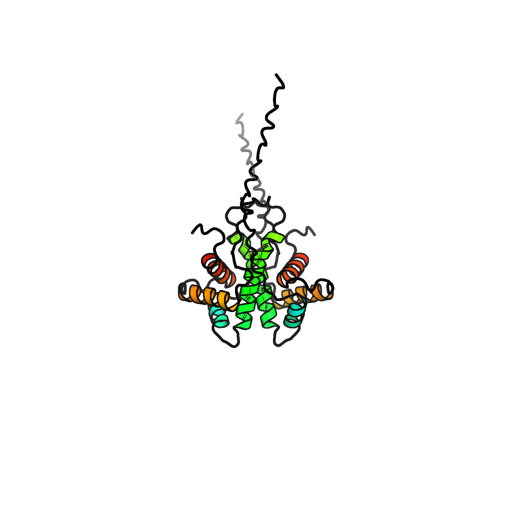3.28 69 ALA B N 1
ATOM 1409 C CA . ALA B 1 69 ? 9.93 18.656 5.621 1 43.28 69 ALA B CA 1
ATOM 1410 C C . ALA B 1 69 ? 9.797 19.844 4.68 1 43.28 69 ALA B C 1
ATOM 1412 O O . ALA B 1 69 ? 8.781 20 3.99 1 43.28 69 ALA B O 1
ATOM 1413 N N . GLU B 1 70 ? 10.109 20.953 5.184 1 43 70 GLU B N 1
ATOM 1414 C CA . GLU B 1 70 ? 10.305 21.953 4.129 1 43 70 GLU B CA 1
ATOM 1415 C C . GLU B 1 70 ? 10.289 21.297 2.75 1 43 70 GLU B C 1
ATOM 1417 O O . GLU B 1 70 ? 11.164 20.5 2.424 1 43 70 GLU B O 1
ATOM 1422 N N . LYS B 1 71 ? 9.094 21 2.369 1 47 71 LYS B N 1
ATOM 1423 C CA . LYS B 1 71 ? 8.883 20.422 1.047 1 47 71 LYS B CA 1
ATOM 1424 C C . LYS B 1 71 ? 9.883 20.984 0.035 1 47 71 LYS B C 1
ATOM 1426 O O . LYS B 1 71 ? 9.82 22.156 -0.315 1 47 71 LYS B O 1
ATOM 1431 N N . ASP B 1 72 ? 11.031 20.609 0.185 1 45.69 72 ASP B N 1
ATOM 1432 C CA . ASP B 1 72 ? 11.766 21.094 -0.977 1 45.69 72 ASP B CA 1
ATOM 1433 C C . ASP B 1 72 ? 11.07 20.703 -2.275 1 45.69 72 ASP B C 1
ATOM 1435 O O . ASP B 1 72 ? 10.453 19.641 -2.359 1 45.69 72 ASP B O 1
ATOM 1439 N N . THR B 1 73 ? 10.562 21.75 -3.006 1 45.56 73 THR B N 1
ATOM 1440 C CA . THR B 1 73 ? 10.078 21.656 -4.379 1 45.56 73 THR B CA 1
ATOM 1441 C C . THR B 1 73 ? 10.617 20.406 -5.066 1 45.56 73 THR B C 1
ATOM 1443 O O . THR B 1 73 ? 10.18 20.062 -6.164 1 45.56 73 THR B O 1
ATOM 1446 N N . LYS B 1 74 ? 11.727 19.828 -4.395 1 47.16 74 LYS B N 1
ATOM 1447 C CA . LYS B 1 74 ? 12.438 18.766 -5.117 1 47.16 74 LYS B CA 1
ATOM 1448 C C . LYS B 1 74 ? 11.93 17.391 -4.715 1 47.16 74 LYS B C 1
ATOM 1450 O O . LYS B 1 74 ? 12.539 16.375 -5.066 1 47.16 74 LYS B O 1
ATOM 1455 N N . ASP B 1 75 ? 10.867 17.328 -3.881 1 52.59 75 ASP B N 1
ATOM 1456 C CA . ASP B 1 75 ? 10.43 16.016 -3.426 1 52.59 75 ASP B CA 1
ATOM 1457 C C . ASP B 1 75 ? 9.828 15.211 -4.574 1 52.59 75 ASP B C 1
ATOM 1459 O O . ASP B 1 75 ? 8.828 15.625 -5.168 1 52.59 75 ASP B O 1
ATOM 1463 N N . VAL B 1 76 ? 10.68 14.406 -5.207 1 58.59 76 VAL B N 1
ATOM 1464 C CA . VAL B 1 76 ? 10.305 13.578 -6.348 1 58.59 76 VAL B CA 1
ATOM 1465 C C . VAL B 1 76 ? 9.469 12.391 -5.871 1 58.59 76 VAL B C 1
ATOM 1467 O O . VAL B 1 76 ? 9.789 11.766 -4.859 1 58.59 76 VAL B O 1
ATOM 1470 N N . ALA B 1 77 ? 8.266 12.32 -6.387 1 70.56 77 ALA B N 1
ATOM 1471 C CA . ALA B 1 77 ? 7.422 11.148 -6.164 1 70.56 77 ALA B CA 1
ATOM 1472 C C . ALA B 1 77 ? 8.203 9.859 -6.391 1 70.56 77 ALA B C 1
ATOM 1474 O O . ALA B 1 77 ? 9.117 9.82 -7.219 1 70.56 77 ALA B O 1
ATOM 1475 N N . ALA B 1 78 ? 7.895 8.867 -5.586 1 78.38 78 ALA B N 1
ATOM 1476 C CA . ALA B 1 78 ? 8.578 7.578 -5.727 1 78.38 78 ALA B CA 1
ATOM 1477 C C . ALA B 1 78 ? 8.305 6.961 -7.094 1 78.38 78 ALA B C 1
ATOM 1479 O O . ALA B 1 78 ? 9.188 6.316 -7.676 1 78.38 78 ALA B O 1
ATOM 1480 N N . PHE B 1 79 ? 7.031 7.199 -7.531 1 83.88 79 PHE B N 1
ATOM 1481 C CA . PHE B 1 79 ? 6.555 6.711 -8.82 1 83.88 79 PHE B CA 1
ATOM 1482 C C . PHE B 1 79 ? 5.715 7.77 -9.523 1 83.88 79 PHE B C 1
ATOM 1484 O O . PHE B 1 79 ? 4.973 8.516 -8.875 1 83.88 79 PHE B O 1
ATOM 1491 N N . CYS B 1 80 ? 5.793 7.77 -10.812 1 87.69 80 CYS B N 1
ATOM 1492 C CA . CYS B 1 80 ? 4.887 8.594 -11.602 1 87.69 80 CYS B CA 1
ATOM 1493 C C . CYS B 1 80 ? 3.9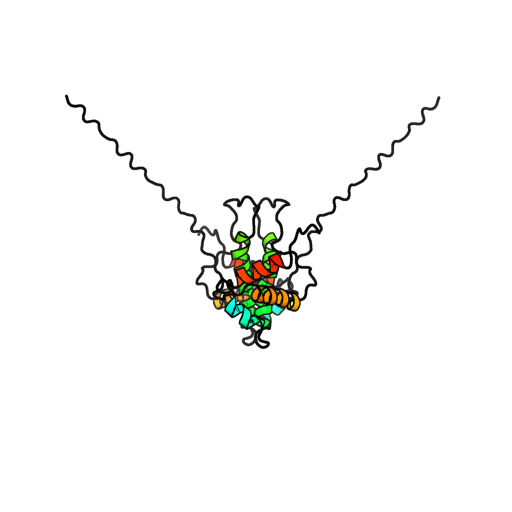53 7.73 -12.445 1 87.69 80 CYS B C 1
ATOM 1495 O O . CYS B 1 80 ? 4.234 7.461 -13.609 1 87.69 80 CYS B O 1
ATOM 1497 N N . ILE B 1 81 ? 2.957 7.293 -11.805 1 90.69 81 ILE B N 1
ATOM 1498 C CA . ILE B 1 81 ? 1.957 6.445 -12.438 1 90.69 81 ILE B CA 1
ATOM 1499 C C . ILE B 1 81 ? 0.76 7.289 -12.867 1 90.69 81 ILE B C 1
ATOM 1501 O O . ILE B 1 81 ? 0.144 7.969 -12.047 1 90.69 81 ILE B O 1
ATOM 1505 N N . ALA B 1 82 ? 0.439 7.188 -14.188 1 90.12 82 ALA B N 1
ATOM 1506 C CA . ALA B 1 82 ? -0.696 7.953 -14.695 1 90.12 82 ALA B CA 1
ATOM 1507 C C . ALA B 1 82 ? -1.991 7.543 -14 1 90.12 82 ALA B C 1
ATOM 1509 O O . ALA B 1 82 ? -2.207 6.359 -13.727 1 90.12 82 ALA B O 1
ATOM 1510 N N . PRO B 1 83 ? -2.934 8.461 -13.773 1 88.38 83 PRO B N 1
ATOM 1511 C CA . PRO B 1 83 ? -4.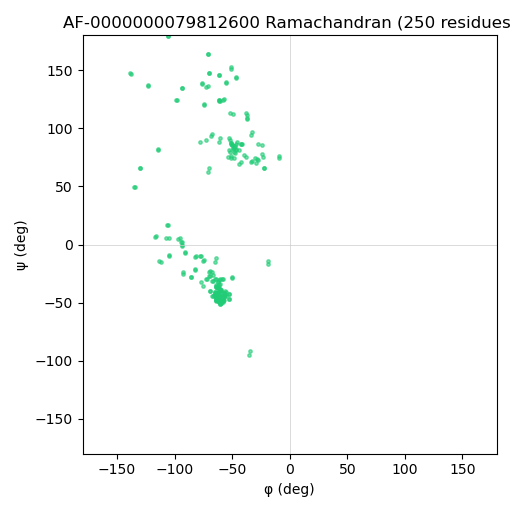172 8.188 -13.039 1 88.38 83 PRO B CA 1
ATOM 1512 C C . PRO B 1 83 ? -5 7.074 -13.672 1 88.38 83 PRO B C 1
ATOM 1514 O O . PRO B 1 83 ? -5.664 6.316 -12.961 1 88.38 83 PRO B O 1
ATOM 1517 N N . ALA B 1 84 ? -4.941 6.887 -14.953 1 90.94 84 ALA B N 1
ATOM 1518 C CA . ALA B 1 84 ? -5.82 5.957 -15.656 1 90.94 84 ALA B CA 1
ATOM 1519 C C . ALA B 1 84 ? -5.168 4.586 -15.797 1 90.94 84 ALA B C 1
ATOM 1521 O O . ALA B 1 84 ? -5.781 3.65 -16.312 1 90.94 84 ALA B O 1
ATOM 1522 N N . THR B 1 85 ? -3.934 4.449 -15.297 1 95.25 85 THR B N 1
ATOM 1523 C CA . THR B 1 85 ? -3.236 3.178 -15.461 1 95.25 85 THR B CA 1
ATOM 1524 C C . THR B 1 85 ? -4.008 2.045 -14.781 1 95.25 85 THR B C 1
ATOM 1526 O O . THR B 1 85 ? -4.27 2.098 -13.578 1 95.25 85 THR B O 1
ATOM 1529 N N . PRO B 1 86 ? -4.352 0.977 -15.578 1 96.56 86 PRO B N 1
ATOM 1530 C CA . PRO B 1 86 ? -5.066 -0.148 -14.969 1 96.56 86 PRO B CA 1
ATOM 1531 C C . PRO B 1 86 ? -4.188 -0.954 -14.016 1 96.56 86 PRO B C 1
ATOM 1533 O O . PRO B 1 86 ? -2.994 -1.131 -14.266 1 96.56 86 PRO B O 1
ATOM 1536 N N . ILE B 1 87 ? -4.785 -1.502 -12.977 1 97.56 87 ILE B N 1
ATOM 1537 C CA . ILE B 1 87 ? -4.062 -2.297 -11.992 1 97.56 87 ILE B CA 1
ATOM 1538 C C . ILE B 1 87 ? -3.463 -3.533 -12.664 1 97.56 87 ILE B C 1
ATOM 1540 O O . ILE B 1 87 ? -2.369 -3.973 -12.305 1 97.56 87 ILE B O 1
ATOM 1544 N N . ALA B 1 88 ? -4.117 -4.082 -13.688 1 97.69 88 ALA B N 1
ATOM 1545 C CA . ALA B 1 88 ? -3.598 -5.246 -14.398 1 97.69 88 ALA B CA 1
ATOM 1546 C C . ALA B 1 88 ? -2.281 -4.922 -15.102 1 97.69 88 ALA B C 1
ATOM 1548 O O . ALA B 1 88 ? -1.387 -5.766 -15.18 1 97.69 88 ALA B O 1
ATOM 1549 N N . ASP B 1 89 ? -2.154 -3.707 -15.586 1 98.06 89 ASP B N 1
ATOM 1550 C CA . ASP B 1 89 ? -0.906 -3.275 -16.203 1 98.06 89 ASP B CA 1
ATOM 1551 C C . ASP B 1 89 ? 0.217 -3.176 -15.18 1 98.06 89 ASP B C 1
ATOM 1553 O O . ASP B 1 89 ? 1.344 -3.604 -15.438 1 98.06 89 ASP B O 1
ATOM 1557 N N . MET B 1 90 ? -0.085 -2.619 -14.07 1 98.12 90 MET B N 1
ATOM 1558 C CA . MET B 1 90 ? 0.901 -2.518 -12.992 1 98.12 90 MET B CA 1
ATOM 1559 C C . MET B 1 90 ? 1.354 -3.9 -12.539 1 98.12 90 MET B C 1
ATOM 1561 O O . MET B 1 90 ? 2.549 -4.137 -12.352 1 98.12 90 MET B O 1
ATOM 1565 N N . ARG B 1 91 ? 0.4 -4.777 -12.367 1 98.69 91 ARG B N 1
ATOM 1566 C CA . ARG B 1 91 ? 0.759 -6.148 -12.031 1 98.69 91 ARG B CA 1
ATOM 1567 C C . ARG B 1 91 ? 1.667 -6.762 -13.086 1 98.69 91 ARG B C 1
ATOM 1569 O O . ARG B 1 91 ? 2.656 -7.418 -12.766 1 98.69 91 ARG B O 1
ATOM 1576 N N . GLY B 1 92 ? 1.298 -6.551 -14.359 1 98.69 92 GLY B N 1
ATOM 1577 C CA . GLY B 1 92 ? 2.127 -7.062 -15.438 1 98.69 92 GLY B CA 1
ATOM 1578 C C . GLY B 1 92 ? 3.562 -6.578 -15.367 1 98.69 92 GLY B C 1
ATOM 1579 O O . GLY B 1 92 ? 4.496 -7.359 -15.578 1 98.69 92 GLY B O 1
ATOM 1580 N N . LYS B 1 93 ? 3.748 -5.305 -15.094 1 98.56 93 LYS B N 1
ATOM 1581 C CA . LYS B 1 93 ? 5.09 -4.738 -14.961 1 98.56 93 LYS B CA 1
ATOM 1582 C C . LYS B 1 93 ? 5.84 -5.363 -13.789 1 98.56 93 LYS B C 1
ATOM 1584 O O . LYS B 1 93 ? 7.027 -5.676 -13.898 1 98.56 93 LYS B O 1
ATOM 1589 N N . VAL B 1 94 ? 5.172 -5.551 -12.688 1 98.69 94 VAL B N 1
ATOM 1590 C CA . VAL B 1 94 ? 5.789 -6.137 -11.5 1 98.69 94 VAL B CA 1
ATOM 1591 C C . VAL B 1 94 ? 6.211 -7.574 -11.797 1 98.69 94 VAL B C 1
ATOM 1593 O O . VAL B 1 94 ? 7.352 -7.957 -11.531 1 98.69 94 VAL B O 1
ATOM 1596 N N . VAL B 1 95 ? 5.312 -8.359 -12.383 1 98.81 95 VAL B N 1
ATOM 1597 C CA . VAL B 1 95 ? 5.594 -9.758 -12.688 1 98.81 95 VAL B CA 1
ATOM 1598 C C . VAL B 1 95 ? 6.738 -9.859 -13.688 1 98.81 95 VAL B C 1
ATOM 1600 O O . VAL B 1 95 ? 7.633 -10.695 -13.547 1 98.81 95 VAL B O 1
ATOM 1603 N N . SER B 1 96 ? 6.707 -9.016 -14.703 1 98.75 96 SER B N 1
ATOM 1604 C CA . SER B 1 96 ? 7.789 -9 -15.688 1 98.75 96 SER B CA 1
ATOM 1605 C C . SER B 1 96 ? 9.125 -8.68 -15.023 1 98.75 96 SER B C 1
ATOM 1607 O O . SER B 1 96 ? 10.133 -9.336 -15.305 1 98.75 96 SER B O 1
ATOM 1609 N N . TRP B 1 97 ? 9.148 -7.664 -14.266 1 98.5 97 TRP B N 1
ATOM 1610 C CA . TRP B 1 97 ? 10.359 -7.309 -13.531 1 98.5 97 TRP B CA 1
ATOM 1611 C C . TRP B 1 97 ? 10.875 -8.5 -12.727 1 98.5 97 TRP B C 1
ATOM 1613 O O . TRP B 1 97 ? 12.078 -8.766 -12.711 1 98.5 97 TRP B O 1
ATOM 1623 N N . MET B 1 98 ? 10.023 -9.211 -11.984 1 98.44 98 MET B N 1
ATOM 1624 C CA . MET B 1 98 ? 10.398 -10.352 -11.156 1 98.44 98 MET B CA 1
ATOM 1625 C C . MET B 1 98 ? 11.023 -11.453 -12 1 98.44 98 MET B C 1
ATOM 1627 O O . MET B 1 98 ? 11.977 -12.109 -11.57 1 98.44 98 MET B O 1
ATOM 1631 N N . LYS B 1 99 ? 10.484 -11.664 -13.195 1 98.25 99 LYS B N 1
ATOM 1632 C CA . LYS B 1 99 ? 11.023 -12.68 -14.094 1 98.25 99 LYS B CA 1
ATOM 1633 C C . LYS B 1 99 ? 12.477 -12.383 -14.461 1 98.25 99 LYS B C 1
ATOM 1635 O O . LYS B 1 99 ? 13.273 -13.305 -14.641 1 98.25 99 LYS B O 1
ATOM 1640 N N . ASP B 1 100 ? 12.789 -11.148 -14.477 1 97.94 100 ASP B N 1
ATOM 1641 C CA . ASP B 1 100 ? 14.133 -10.711 -14.859 1 97.94 100 ASP B CA 1
ATOM 1642 C C . ASP B 1 100 ? 15.047 -10.617 -13.641 1 97.94 100 ASP B C 1
ATOM 1644 O O . ASP B 1 100 ? 16.25 -10.367 -13.773 1 97.94 100 ASP B O 1
ATOM 1648 N N . HIS B 1 101 ? 14.539 -10.781 -12.438 1 97.88 101 HIS B N 1
ATOM 1649 C CA . HIS B 1 101 ? 15.297 -10.578 -11.211 1 97.88 101 HIS B CA 1
ATOM 1650 C C . HIS B 1 101 ? 15.055 -11.711 -10.219 1 97.88 101 HIS B C 1
ATOM 1652 O O . HIS B 1 101 ? 14.766 -11.469 -9.047 1 97.88 101 HIS B O 1
ATOM 1658 N N . ARG B 1 102 ? 15.141 -12.906 -10.57 1 96.94 102 ARG B N 1
ATOM 1659 C CA . ARG B 1 102 ? 14.758 -14.086 -9.805 1 96.94 102 ARG B CA 1
ATOM 1660 C C . ARG B 1 102 ? 15.625 -14.227 -8.555 1 96.94 102 ARG B C 1
ATOM 1662 O O . ARG B 1 102 ? 15.156 -14.711 -7.523 1 96.94 102 ARG B O 1
ATOM 1669 N N . ASP B 1 103 ? 16.875 -13.75 -8.617 1 96.12 103 ASP B N 1
ATOM 1670 C CA . ASP B 1 103 ? 17.812 -13.906 -7.512 1 96.12 103 ASP B CA 1
ATOM 1671 C C . ASP B 1 103 ? 17.469 -12.961 -6.367 1 96.12 103 ASP B C 1
ATOM 1673 O O . ASP B 1 103 ? 17.938 -13.141 -5.238 1 96.12 103 ASP B O 1
ATOM 1677 N N . GLY B 1 104 ? 16.609 -11.984 -6.562 1 95.38 104 GLY B N 1
ATOM 1678 C CA . GLY B 1 104 ? 16.281 -10.992 -5.551 1 95.38 104 GLY B CA 1
ATOM 1679 C C . GLY B 1 104 ? 14.906 -11.188 -4.945 1 95.38 104 GLY B C 1
ATOM 1680 O O . GLY B 1 104 ? 14.422 -10.32 -4.211 1 95.38 104 GLY B O 1
ATOM 1681 N N . LEU B 1 105 ? 14.312 -12.367 -5.113 1 97.5 105 LEU B N 1
ATOM 1682 C CA . LEU B 1 105 ? 12.898 -12.477 -4.773 1 97.5 105 LEU B CA 1
ATOM 1683 C C . LEU B 1 105 ? 12.719 -12.984 -3.348 1 97.5 105 LEU B C 1
ATOM 1685 O O . LEU B 1 105 ? 11.594 -13.07 -2.85 1 97.5 105 LEU B O 1
ATOM 1689 N N . SER B 1 106 ? 13.812 -13.211 -2.609 1 96.44 106 SER B N 1
ATOM 1690 C CA . SER B 1 106 ? 13.727 -13.547 -1.191 1 96.44 106 SER B CA 1
ATOM 1691 C C . SER B 1 106 ? 13.547 -12.297 -0.34 1 96.44 106 SER B C 1
ATOM 1693 O O . SER B 1 106 ? 13.219 -12.383 0.846 1 96.44 106 SER B O 1
ATOM 1695 N N . ARG B 1 107 ? 13.695 -11.133 -0.907 1 94.5 107 ARG B N 1
ATOM 1696 C CA . ARG B 1 107 ? 13.484 -9.875 -0.195 1 94.5 107 ARG B CA 1
ATOM 1697 C C . ARG B 1 107 ? 12 -9.648 0.085 1 94.5 107 ARG B C 1
ATOM 1699 O O . ARG B 1 107 ? 11.141 -10.273 -0.537 1 94.5 107 ARG B O 1
ATOM 1706 N N . PRO B 1 108 ? 11.758 -8.688 1.045 1 94.56 108 PRO B N 1
ATOM 1707 C CA . PRO B 1 108 ? 10.352 -8.352 1.308 1 94.56 108 PRO B CA 1
ATOM 1708 C C . PRO B 1 108 ? 9.602 -7.93 0.048 1 94.56 108 PRO B C 1
ATOM 1710 O O . PRO B 1 108 ? 10.148 -7.203 -0.786 1 94.56 108 PRO B O 1
ATOM 1713 N N . ALA B 1 109 ? 8.367 -8.398 -0.071 1 97.19 109 ALA B N 1
ATOM 1714 C CA . A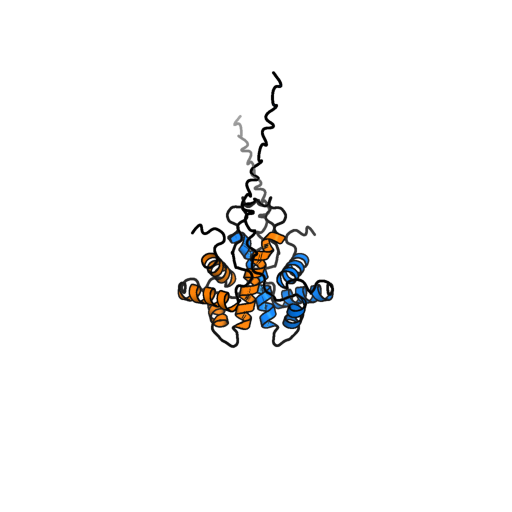LA B 1 109 ? 7.539 -8.141 -1.246 1 97.19 109 ALA B CA 1
ATOM 1715 C C . ALA B 1 109 ? 7.406 -6.641 -1.506 1 97.19 109 ALA B C 1
ATOM 1717 O O . ALA B 1 109 ? 7.395 -6.203 -2.658 1 97.19 109 ALA B O 1
ATOM 1718 N N . GLY B 1 110 ? 7.234 -5.859 -0.404 1 95.75 110 GLY B N 1
ATOM 1719 C CA . GLY B 1 110 ? 7.109 -4.418 -0.572 1 95.75 110 GLY B CA 1
ATOM 1720 C C . GLY B 1 110 ? 8.289 -3.797 -1.298 1 95.75 110 GLY B C 1
ATOM 1721 O O . GLY B 1 110 ? 8.109 -2.912 -2.137 1 95.75 110 GLY B O 1
ATOM 1722 N N . GLU B 1 111 ? 9.516 -4.211 -0.997 1 93.19 111 GLU B N 1
ATOM 1723 C CA . GLU B 1 111 ? 10.711 -3.711 -1.671 1 93.19 111 GLU B CA 1
ATOM 1724 C C . GLU B 1 111 ? 10.719 -4.105 -3.145 1 93.19 111 GLU B C 1
ATOM 1726 O O . GLU B 1 111 ? 11.125 -3.318 -4 1 93.19 111 GLU B O 1
ATOM 1731 N N . VAL B 1 112 ? 10.305 -5.32 -3.41 1 96.44 112 VAL B N 1
ATOM 1732 C CA . VAL B 1 112 ? 10.219 -5.816 -4.777 1 96.44 112 VAL B CA 1
ATOM 1733 C C . VAL B 1 112 ? 9.25 -4.953 -5.582 1 96.44 112 VAL B C 1
ATOM 1735 O O . VAL B 1 112 ? 9.602 -4.445 -6.652 1 96.44 112 VAL B O 1
ATOM 1738 N N . VAL B 1 113 ? 8.039 -4.758 -5.039 1 97.25 113 VAL B N 1
ATOM 1739 C CA . VAL B 1 113 ? 7.008 -3.992 -5.734 1 97.25 113 VAL B CA 1
ATOM 1740 C C . VAL B 1 113 ? 7.465 -2.545 -5.895 1 97.25 113 VAL B C 1
ATOM 1742 O O . VAL B 1 113 ? 7.336 -1.962 -6.977 1 97.25 113 VAL B O 1
ATOM 1745 N N . PHE B 1 114 ? 7.969 -2.014 -4.832 1 91.94 114 PHE B N 1
ATOM 1746 C CA . PHE B 1 114 ? 8.422 -0.629 -4.875 1 91.94 114 PHE B CA 1
ATOM 1747 C C . PHE B 1 114 ? 9.484 -0.442 -5.953 1 91.94 114 PHE B C 1
ATOM 1749 O O . PHE B 1 114 ? 9.375 0.463 -6.785 1 91.94 114 PHE B O 1
ATOM 1756 N N . THR B 1 115 ? 10.5 -1.258 -6.02 1 92.31 115 THR B N 1
ATOM 1757 C CA . THR B 1 115 ? 11.578 -1.18 -7 1 92.31 115 THR B CA 1
ATOM 1758 C C . THR B 1 115 ? 11.047 -1.374 -8.414 1 92.31 115 THR B C 1
ATOM 1760 O O . THR B 1 115 ? 11.391 -0.617 -9.32 1 92.31 115 THR B O 1
ATOM 1763 N N . ALA B 1 116 ? 10.211 -2.383 -8.602 1 96.38 116 ALA B N 1
ATOM 1764 C CA . ALA B 1 116 ? 9.633 -2.664 -9.914 1 96.38 116 ALA B CA 1
ATOM 1765 C C . ALA B 1 116 ? 8.844 -1.468 -10.438 1 96.38 116 ALA B C 1
ATOM 1767 O O . ALA B 1 116 ? 8.992 -1.074 -11.594 1 96.38 116 ALA B O 1
ATOM 1768 N N . LEU B 1 117 ? 8.008 -0.858 -9.594 1 94.62 117 LEU B N 1
ATOM 1769 C CA . LEU B 1 117 ? 7.199 0.281 -10.008 1 94.62 117 LEU B CA 1
ATOM 1770 C C . LEU B 1 117 ? 8.07 1.509 -10.25 1 94.62 117 LEU B C 1
ATOM 1772 O O . LEU B 1 117 ? 7.832 2.273 -11.188 1 94.62 117 LEU B O 1
ATOM 1776 N N . HIS B 1 118 ? 9.055 1.686 -9.391 1 90 118 HIS B N 1
ATOM 1777 C CA . HIS B 1 118 ? 9.969 2.809 -9.578 1 90 118 HIS B CA 1
ATOM 1778 C C . HIS B 1 118 ? 10.656 2.736 -10.938 1 90 118 HIS B C 1
ATOM 1780 O O . HIS B 1 118 ? 10.773 3.748 -11.633 1 90 118 HIS B O 1
ATOM 1786 N N . GLU B 1 119 ? 11.148 1.615 -11.328 1 92.56 119 GLU B N 1
ATOM 1787 C CA . GLU B 1 119 ? 11.867 1.435 -12.586 1 92.56 119 GLU B CA 1
ATOM 1788 C C . GLU B 1 119 ? 10.914 1.489 -13.773 1 92.56 119 GLU B C 1
ATOM 1790 O O . GLU B 1 119 ? 11.289 1.936 -14.859 1 92.56 119 GLU B O 1
ATOM 1795 N N . SER B 1 120 ? 9.688 1.095 -13.57 1 94.81 120 SER B N 1
ATOM 1796 C CA . SER B 1 120 ? 8.727 1.016 -14.664 1 94.81 120 SER B CA 1
ATOM 1797 C C . SER B 1 120 ? 8.047 2.359 -14.898 1 94.81 120 SER B C 1
ATOM 1799 O O . SER B 1 120 ? 7.582 2.641 -16.016 1 94.81 120 SER B O 1
ATOM 1801 N N . TYR B 1 121 ? 7.938 3.168 -13.828 1 92.06 121 TYR B N 1
ATOM 1802 C CA . TYR B 1 121 ? 7.234 4.445 -13.891 1 92.06 121 TYR B CA 1
ATOM 1803 C C . TYR B 1 121 ? 8.086 5.566 -13.305 1 92.06 121 TYR B C 1
ATOM 1805 O O . TYR B 1 121 ? 7.676 6.234 -12.352 1 92.06 121 TYR B O 1
ATOM 1813 N N . PRO B 1 122 ? 9.188 5.93 -13.867 1 87.31 122 PRO B N 1
ATOM 1814 C CA . PRO B 1 122 ? 10.055 6.992 -13.352 1 87.31 122 PRO B CA 1
ATOM 1815 C C . PRO B 1 122 ? 9.453 8.383 -13.531 1 87.31 122 PRO B C 1
ATOM 1817 O O . PRO B 1 122 ? 8.789 8.648 -14.531 1 87.31 122 PRO B O 1
ATOM 1820 N N . CYS B 1 123 ? 9.484 9.344 -12.523 1 78.69 123 CYS B N 1
ATOM 1821 C CA . CYS B 1 123 ? 8.891 10.672 -12.539 1 78.69 123 CYS B CA 1
ATOM 1822 C C . CYS B 1 123 ? 9.734 11.633 -13.367 1 78.69 123 CYS B C 1
ATOM 1824 O O . CYS B 1 123 ? 9.234 12.648 -13.852 1 78.69 123 CYS B O 1
ATOM 1826 N N . GLY B 1 124 ? 11.102 11.734 -13.602 1 66.38 124 GLY B N 1
ATOM 1827 C CA . GLY B 1 124 ? 11.961 12.688 -14.281 1 66.38 124 GLY B CA 1
ATOM 1828 C C . GLY B 1 124 ? 12.5 12.156 -15.602 1 66.38 124 GLY B C 1
ATOM 1829 O O . GLY B 1 124 ? 13.461 12.711 -16.156 1 66.38 124 GLY B O 1
ATOM 1830 N N . GLY B 1 125 ? 12.195 11.086 -16.156 1 48.94 125 GLY B N 1
ATOM 1831 C CA . GLY B 1 125 ? 12.961 10.797 -17.359 1 48.94 125 GLY B CA 1
ATOM 1832 C C . GLY B 1 125 ? 12.797 11.844 -18.453 1 48.94 125 GLY B C 1
ATOM 1833 O O . GLY B 1 125 ? 11.688 12.328 -18.672 1 48.94 125 GLY B O 1
ATOM 1834 N N . SER B 1 126 ? 13.719 12.883 -18.453 1 39.81 126 SER B N 1
ATOM 1835 C CA . SER B 1 126 ? 14.141 13.5 -19.719 1 39.81 126 SER B CA 1
ATOM 1836 C C . SER B 1 126 ? 14.086 12.5 -20.859 1 39.81 126 SER B C 1
ATOM 1838 O O . SER B 1 126 ? 14.695 11.43 -20.797 1 39.81 126 SER B O 1
ATOM 1840 N N . LYS B 1 127 ? 13.078 12.031 -21.469 1 29.53 127 LYS B N 1
ATOM 1841 C CA . LYS B 1 127 ? 13.461 11.562 -22.797 1 29.53 127 LYS B CA 1
ATOM 1842 C C . LYS B 1 127 ? 14.203 12.648 -23.562 1 29.53 127 LYS B C 1
ATOM 1844 O O . LYS B 1 127 ? 13.922 13.836 -23.391 1 29.53 127 LYS B O 1
#